Protein AF-A0A7J2H7C1-F1 (afdb_monomer_lite)

Structure (mmCIF, N/CA/C/O backbone):
data_AF-A0A7J2H7C1-F1
#
_entry.id   AF-A0A7J2H7C1-F1
#
loop_
_atom_site.group_PDB
_atom_site.id
_atom_site.type_symbol
_atom_site.label_atom_id
_atom_site.label_alt_id
_atom_site.label_comp_id
_atom_site.label_asym_id
_atom_site.label_entity_id
_atom_site.label_seq_id
_atom_site.pdbx_PDB_ins_code
_atom_site.Cartn_x
_atom_site.Cartn_y
_atom_site.Cartn_z
_atom_site.occupancy
_atom_site.B_iso_or_equiv
_atom_site.auth_seq_id
_atom_site.auth_comp_id
_atom_site.auth_asym_id
_atom_site.auth_atom_id
_atom_site.pdbx_PDB_model_num
ATOM 1 N N . MET A 1 1 ? -12.705 14.747 16.598 1.00 61.62 1 MET A N 1
ATOM 2 C CA . MET A 1 1 ? -12.249 13.479 15.977 1.00 61.62 1 MET A CA 1
ATOM 3 C C . MET A 1 1 ? -11.077 12.827 16.718 1.00 61.62 1 MET A C 1
ATOM 5 O O . MET A 1 1 ? -10.747 11.696 16.393 1.00 61.62 1 MET A O 1
ATOM 9 N N . GLU A 1 2 ? -10.460 13.471 17.714 1.00 67.62 2 GLU A N 1
ATOM 10 C CA . GLU A 1 2 ? -9.331 12.891 18.474 1.00 67.62 2 GLU A CA 1
ATOM 11 C C . GLU A 1 2 ? -9.711 11.703 19.374 1.00 67.62 2 GLU A C 1
ATOM 13 O O . GLU A 1 2 ? -8.885 10.826 19.622 1.00 67.62 2 GLU A O 1
ATOM 18 N N . GLU A 1 3 ? -10.973 11.637 19.806 1.00 82.81 3 GLU A N 1
ATOM 19 C CA . GLU A 1 3 ? -11.520 10.531 20.608 1.00 82.81 3 GLU A CA 1
ATOM 20 C C . GLU A 1 3 ? -11.894 9.294 19.771 1.00 82.81 3 GLU A C 1
ATOM 22 O O . GLU A 1 3 ? -12.144 8.220 20.317 1.00 82.81 3 GLU A O 1
ATOM 27 N N . LEU A 1 4 ? -11.940 9.418 18.438 1.00 89.94 4 LEU A N 1
ATOM 28 C CA . LEU A 1 4 ? -12.294 8.309 17.557 1.00 89.94 4 LEU A CA 1
ATOM 29 C C . LEU A 1 4 ? -11.095 7.364 17.410 1.00 89.94 4 LEU A C 1
ATOM 31 O O . LEU A 1 4 ? -10.121 7.690 16.733 1.00 89.94 4 LEU A O 1
ATOM 35 N N . VAL A 1 5 ? -11.182 6.197 18.053 1.00 93.62 5 VAL A N 1
ATOM 36 C CA . VAL A 1 5 ? -10.110 5.185 18.060 1.00 93.62 5 VAL A CA 1
ATOM 37 C C . VAL A 1 5 ? -10.009 4.457 16.723 1.00 93.62 5 VAL A C 1
ATOM 39 O O . VAL A 1 5 ? -8.907 4.263 16.221 1.00 93.62 5 VAL A O 1
ATOM 42 N N . ALA A 1 6 ? -11.142 4.031 16.160 1.00 96.62 6 ALA A N 1
ATOM 43 C CA . ALA A 1 6 ? -11.187 3.360 14.868 1.00 96.62 6 ALA A CA 1
ATOM 44 C C . ALA A 1 6 ? -12.578 3.449 14.230 1.00 96.62 6 ALA A C 1
ATOM 46 O O . ALA A 1 6 ? -13.588 3.516 14.935 1.00 96.62 6 ALA A O 1
ATOM 47 N N . VAL A 1 7 ? -12.622 3.353 12.905 1.00 97.62 7 VAL A N 1
ATOM 48 C CA . VAL A 1 7 ? -13.833 3.124 12.111 1.00 97.62 7 VAL A CA 1
ATOM 49 C C . VAL A 1 7 ? -13.816 1.696 11.573 1.00 97.62 7 VAL A C 1
ATOM 51 O O . VAL A 1 7 ? -12.780 1.183 11.149 1.00 97.62 7 VAL A O 1
ATOM 54 N N . ILE A 1 8 ? -14.971 1.039 11.627 1.00 98.00 8 ILE A N 1
ATOM 55 C CA . ILE A 1 8 ? -15.181 -0.310 11.100 1.00 98.00 8 ILE A CA 1
ATOM 56 C C . ILE A 1 8 ? -16.424 -0.235 10.227 1.00 98.00 8 ILE A C 1
ATOM 58 O O . ILE A 1 8 ? -17.528 -0.047 10.735 1.00 98.00 8 ILE A O 1
ATOM 62 N N . ASN A 1 9 ? -16.216 -0.343 8.924 1.00 98.25 9 ASN A N 1
ATOM 63 C CA . ASN A 1 9 ? -17.255 -0.318 7.914 1.00 98.25 9 ASN A CA 1
ATOM 64 C C . ASN A 1 9 ? -17.537 -1.741 7.404 1.00 98.25 9 ASN A C 1
ATOM 66 O O . ASN A 1 9 ? -16.643 -2.592 7.354 1.00 98.25 9 ASN A O 1
ATOM 70 N N . LEU A 1 10 ? -18.790 -1.994 7.041 1.00 97.62 10 LEU A N 1
ATOM 71 C CA . LEU A 1 10 ? -19.227 -3.212 6.366 1.00 97.62 10 LEU A CA 1
ATOM 72 C C . LEU A 1 10 ? -19.830 -2.786 5.035 1.00 97.62 10 LEU A C 1
ATOM 74 O O . LEU A 1 10 ? -20.841 -2.090 5.035 1.00 97.62 10 LEU A O 1
ATOM 78 N N . ASP A 1 11 ? -19.238 -3.217 3.927 1.00 96.19 11 ASP A N 1
ATOM 79 C CA . ASP A 1 11 ? -19.737 -2.877 2.596 1.00 96.19 11 ASP A CA 1
ATOM 80 C C . ASP A 1 11 ? -19.736 -4.117 1.710 1.00 96.19 11 ASP A C 1
ATOM 82 O O . ASP A 1 11 ? -18.741 -4.827 1.636 1.00 96.19 11 ASP A O 1
ATOM 86 N N . LEU A 1 12 ? -20.877 -4.441 1.104 1.00 95.12 12 LEU A N 1
ATOM 87 C CA . LEU A 1 12 ? -21.067 -5.635 0.272 1.00 95.12 12 LEU A CA 1
ATOM 88 C C . LEU A 1 12 ? -20.351 -6.912 0.784 1.00 95.12 12 LEU A C 1
ATOM 90 O O . LEU A 1 12 ? -19.640 -7.562 0.007 1.00 95.12 12 LEU A O 1
ATOM 94 N N . PRO A 1 13 ? -20.501 -7.338 2.059 1.00 96.38 13 PRO A N 1
ATOM 95 C CA . PRO A 1 13 ? -19.867 -8.557 2.570 1.00 96.38 13 PRO A CA 1
ATOM 96 C C . PRO A 1 13 ? -20.631 -9.822 2.132 1.00 96.38 13 PRO A C 1
ATOM 98 O O . PRO A 1 13 ? -20.969 -10.685 2.936 1.00 96.38 13 PRO A O 1
ATOM 101 N N . VAL A 1 14 ? -20.963 -9.909 0.845 1.00 96.12 14 VAL A N 1
ATOM 102 C CA . VAL A 1 14 ? -21.942 -10.859 0.293 1.00 96.12 14 VAL A CA 1
ATOM 103 C C . VAL A 1 14 ? -21.300 -12.004 -0.491 1.00 96.12 14 VAL A C 1
ATOM 105 O O . VAL A 1 14 ? -22.011 -12.851 -1.026 1.00 96.12 14 VAL A O 1
ATOM 108 N N . ARG A 1 15 ? -19.963 -12.049 -0.578 1.00 95.38 15 ARG A N 1
ATOM 109 C CA . ARG A 1 15 ? -19.205 -13.107 -1.263 1.00 95.38 15 ARG A CA 1
ATOM 110 C C . ARG A 1 15 ? -17.896 -13.420 -0.551 1.00 95.38 15 ARG A C 1
ATOM 112 O O . ARG A 1 15 ? -17.253 -12.532 -0.001 1.00 95.38 15 ARG A O 1
ATOM 119 N N . ARG A 1 16 ? -17.500 -14.696 -0.613 1.00 95.19 16 ARG A N 1
ATOM 120 C CA . ARG A 1 16 ? -16.183 -15.178 -0.177 1.00 95.19 16 ARG A CA 1
ATOM 121 C C . ARG A 1 16 ? -15.175 -15.252 -1.340 1.00 95.19 16 ARG A C 1
ATOM 123 O O . ARG A 1 16 ? -15.594 -15.455 -2.481 1.00 95.19 16 ARG A O 1
ATOM 130 N N . PRO A 1 17 ? -13.859 -15.225 -1.043 1.00 94.94 17 PRO A N 1
ATOM 131 C CA . PRO A 1 17 ? -13.275 -14.846 0.250 1.00 94.94 17 PRO A CA 1
ATOM 132 C C . PRO A 1 17 ? -13.592 -13.386 0.599 1.00 94.94 17 PRO A C 1
ATOM 134 O O . PRO A 1 17 ? -13.740 -12.559 -0.297 1.00 94.94 17 PRO A O 1
ATOM 137 N N . LEU A 1 18 ? -13.739 -13.105 1.896 1.00 97.56 18 LEU A N 1
ATOM 138 C CA . LEU A 1 18 ? -13.884 -11.738 2.393 1.00 97.56 18 LEU A CA 1
ATOM 139 C C . LEU A 1 18 ? -12.521 -11.039 2.381 1.00 97.56 18 LEU A C 1
ATOM 141 O O . LEU A 1 18 ? -11.486 -11.665 2.633 1.00 97.56 18 LEU A O 1
ATOM 145 N N . THR A 1 19 ? -12.548 -9.735 2.150 1.00 98.38 19 THR A N 1
ATOM 146 C CA . THR A 1 19 ? -11.385 -8.853 2.118 1.00 98.38 19 THR A CA 1
ATOM 147 C C . THR A 1 19 ? -11.496 -7.819 3.240 1.00 98.38 19 THR A C 1
ATOM 149 O O . THR A 1 19 ? -12.580 -7.303 3.526 1.00 98.38 19 THR A O 1
ATOM 152 N N . VAL A 1 20 ? -10.370 -7.532 3.896 1.00 98.50 20 VAL A N 1
ATOM 153 C CA . VAL A 1 20 ? -10.200 -6.406 4.821 1.00 98.50 20 VAL A CA 1
ATOM 154 C C . VAL A 1 20 ? -9.346 -5.346 4.134 1.00 98.50 20 VAL A C 1
ATOM 156 O O . VAL A 1 20 ? -8.137 -5.539 3.968 1.00 98.50 20 VAL A O 1
ATOM 159 N N . SER A 1 21 ? -9.943 -4.203 3.817 1.00 98.25 21 SER A N 1
ATOM 160 C CA . SER A 1 21 ? -9.217 -3.020 3.339 1.00 98.25 21 SER A CA 1
ATOM 161 C C . SER A 1 21 ? -9.033 -2.073 4.513 1.00 98.25 21 SER A C 1
ATOM 163 O O . SER A 1 21 ? -10.017 -1.617 5.090 1.00 98.25 21 SER A O 1
ATOM 165 N N . ALA A 1 22 ? -7.790 -1.824 4.929 1.00 98.19 22 ALA A N 1
ATOM 166 C CA . ALA A 1 22 ? -7.489 -1.061 6.142 1.00 98.19 22 ALA A CA 1
ATOM 167 C C . ALA A 1 22 ? -6.576 0.142 5.873 1.00 98.19 22 ALA A C 1
ATOM 169 O O . ALA A 1 22 ? -5.698 0.107 5.014 1.00 98.19 22 ALA A O 1
ATOM 170 N N . SER A 1 23 ? -6.763 1.207 6.650 1.00 96.69 23 SER A N 1
ATOM 171 C CA . SER A 1 23 ? -6.171 2.537 6.455 1.00 96.69 23 SER A CA 1
ATOM 172 C C . SER A 1 23 ? -4.644 2.594 6.511 1.00 96.69 23 SER A C 1
ATOM 174 O O . SER A 1 23 ? -4.066 3.609 6.137 1.00 96.69 23 SER A O 1
ATOM 176 N N . GLY A 1 24 ? -3.984 1.560 7.036 1.00 97.31 24 GLY A N 1
ATOM 177 C CA . GLY A 1 24 ? -2.535 1.528 7.201 1.00 97.31 24 GLY A CA 1
ATOM 178 C C . GLY A 1 24 ? -1.984 0.152 7.587 1.00 97.31 24 GLY A C 1
ATOM 179 O O . GLY A 1 24 ? -2.753 -0.734 7.991 1.00 97.31 24 GLY A O 1
ATOM 180 N N . PRO A 1 25 ? -0.654 -0.040 7.470 1.00 98.06 25 PRO A N 1
ATOM 181 C CA . PRO A 1 25 ? 0.034 -1.284 7.817 1.00 98.06 25 PRO A CA 1
ATOM 182 C C . PRO A 1 25 ? -0.306 -1.797 9.218 1.00 98.06 25 PRO A C 1
ATOM 184 O O . PRO A 1 25 ? -0.533 -2.989 9.415 1.00 98.06 25 PRO A O 1
ATOM 187 N N . GLU A 1 26 ? -0.383 -0.893 10.191 1.00 98.31 26 GLU A N 1
ATOM 188 C CA . GLU A 1 26 ? -0.592 -1.195 11.603 1.00 98.31 26 GLU A CA 1
ATOM 189 C C . GLU A 1 26 ? -1.977 -1.760 11.906 1.00 98.31 26 GLU A C 1
ATOM 191 O O . GLU A 1 26 ? -2.104 -2.647 12.755 1.00 98.31 26 GLU A O 1
ATOM 196 N N . TYR A 1 27 ? -3.013 -1.264 11.222 1.00 98.25 27 TYR A N 1
ATOM 197 C CA . TYR A 1 27 ? -4.376 -1.751 11.403 1.00 98.25 27 TYR A CA 1
ATOM 198 C C . TYR A 1 27 ? -4.586 -3.043 10.616 1.00 98.25 27 TYR A C 1
ATOM 200 O O . TYR A 1 27 ? -5.103 -4.018 11.163 1.00 98.25 27 TYR A O 1
ATOM 208 N N . ARG A 1 28 ? -4.085 -3.095 9.375 1.00 98.19 28 ARG A N 1
ATOM 209 C CA . ARG A 1 28 ? -4.116 -4.300 8.540 1.00 98.19 28 ARG A CA 1
ATOM 210 C C . ARG A 1 28 ? -3.469 -5.492 9.247 1.00 98.19 28 ARG A C 1
ATOM 212 O O . ARG A 1 28 ? -4.076 -6.555 9.339 1.00 98.19 28 ARG A O 1
ATOM 219 N N . GLU A 1 29 ? -2.274 -5.304 9.802 1.00 98.38 29 GLU A N 1
ATOM 220 C CA . GLU A 1 29 ? -1.542 -6.358 10.509 1.00 98.38 29 GLU A CA 1
ATOM 221 C C . GLU A 1 29 ? -2.214 -6.755 11.833 1.00 98.38 29 GLU A C 1
ATOM 223 O O . GLU A 1 29 ? -2.280 -7.939 12.170 1.00 98.38 29 GLU A O 1
ATOM 228 N N . ALA A 1 30 ? -2.770 -5.791 12.575 1.00 98.38 30 ALA A N 1
ATOM 229 C CA . ALA A 1 30 ? -3.527 -6.080 13.792 1.00 98.38 30 ALA A CA 1
ATOM 230 C C . ALA A 1 30 ? -4.756 -6.959 13.516 1.00 98.38 30 ALA A C 1
ATOM 232 O O . ALA A 1 30 ? -5.006 -7.922 14.248 1.00 98.38 30 ALA A O 1
ATOM 233 N N . VAL A 1 31 ? -5.505 -6.652 12.453 1.00 98.44 31 VAL A N 1
ATOM 234 C CA . VAL A 1 31 ? -6.692 -7.422 12.059 1.00 98.44 31 VAL A CA 1
ATOM 235 C C . VAL A 1 31 ? -6.296 -8.782 11.495 1.00 98.44 31 VAL A C 1
ATOM 237 O O . VAL A 1 31 ? -6.909 -9.777 11.879 1.00 98.44 31 VAL A O 1
ATOM 240 N N . ARG A 1 32 ? -5.226 -8.862 10.694 1.00 98.38 32 ARG A N 1
ATOM 241 C CA . ARG A 1 32 ? -4.671 -10.135 10.209 1.00 98.38 32 ARG A CA 1
ATOM 242 C C . ARG A 1 32 ? -4.309 -11.077 11.350 1.00 98.38 32 ARG A C 1
ATOM 244 O O . ARG A 1 32 ? -4.766 -12.215 11.375 1.00 98.38 32 ARG A O 1
ATOM 251 N N . CYS A 1 33 ? -3.593 -10.581 12.358 1.00 98.12 33 CYS A N 1
ATOM 252 C CA . CYS A 1 33 ? -3.268 -11.358 13.555 1.00 98.12 33 CYS A CA 1
ATOM 253 C C . CYS A 1 33 ? -4.517 -11.818 14.330 1.00 98.12 33 CYS A C 1
ATOM 255 O O . CYS A 1 33 ? -4.478 -12.839 15.016 1.00 98.12 33 CYS A O 1
ATOM 257 N N . LEU A 1 34 ? -5.608 -11.045 14.282 1.00 98.38 34 LEU A N 1
ATOM 258 C CA . LEU A 1 34 ? -6.843 -11.355 14.997 1.00 98.38 34 LEU A CA 1
ATOM 259 C C . LEU A 1 34 ? -7.714 -12.378 14.259 1.00 98.38 34 LEU A C 1
ATOM 261 O O . LEU A 1 34 ? -8.313 -13.232 14.915 1.00 98.38 34 LEU A O 1
ATOM 265 N N . LEU A 1 35 ? -7.853 -12.246 12.940 1.00 97.56 35 LEU A N 1
ATOM 266 C CA . LEU A 1 35 ? -8.810 -13.006 12.132 1.00 97.56 35 LEU A CA 1
ATOM 267 C C . LEU A 1 35 ? -8.175 -14.177 11.370 1.00 97.56 35 LEU A C 1
ATOM 269 O O . LEU A 1 35 ? -8.874 -15.152 11.107 1.00 97.56 35 LEU A O 1
ATOM 273 N N . GLY A 1 36 ? -6.866 -14.133 11.113 1.00 96.06 36 GLY A N 1
ATOM 274 C CA . GLY A 1 36 ? -6.106 -15.176 10.423 1.00 96.06 36 GLY A CA 1
ATOM 275 C C . GLY A 1 36 ? -6.013 -14.987 8.904 1.00 96.06 36 GLY A C 1
ATOM 276 O O . GLY A 1 36 ? -6.566 -14.053 8.332 1.00 96.06 36 GLY A O 1
ATOM 277 N N . GLU A 1 37 ? -5.307 -15.901 8.241 1.00 93.88 37 GLU A N 1
ATOM 278 C CA . GLU A 1 37 ? -4.930 -15.808 6.816 1.00 93.88 37 GLU A CA 1
ATOM 279 C C . GLU A 1 37 ? -6.024 -16.269 5.835 1.00 93.88 37 GLU A C 1
ATOM 281 O O . GLU A 1 37 ? -5.792 -16.345 4.633 1.00 93.88 37 GLU A O 1
ATOM 286 N N . SER A 1 38 ? -7.219 -16.620 6.319 1.00 92.31 38 SER A N 1
ATOM 287 C CA . SER A 1 38 ? -8.321 -17.051 5.444 1.00 92.31 38 SER A CA 1
ATOM 288 C C . SER A 1 38 ? -9.009 -15.894 4.711 1.00 92.31 38 SER A C 1
ATOM 290 O O . SER A 1 38 ? -9.844 -16.143 3.843 1.00 92.31 38 SER A O 1
ATOM 292 N N . LEU A 1 39 ? -8.693 -14.649 5.080 1.00 96.69 39 LEU A N 1
ATOM 293 C CA . LEU A 1 39 ? -9.185 -13.432 4.441 1.00 96.69 39 LEU A CA 1
ATOM 294 C C . LEU A 1 39 ? -8.117 -12.844 3.516 1.00 96.69 39 LEU A C 1
ATOM 296 O O . LEU A 1 39 ? -6.919 -13.047 3.711 1.00 96.69 39 LEU A O 1
ATOM 300 N N . GLU A 1 40 ? -8.559 -12.055 2.544 1.00 97.81 40 GLU A N 1
ATOM 301 C CA . GLU A 1 40 ? -7.679 -11.167 1.787 1.00 97.81 40 GLU A CA 1
ATOM 302 C C . GLU A 1 40 ? -7.453 -9.861 2.578 1.00 97.81 40 GLU A C 1
ATOM 304 O O . GLU A 1 40 ? -8.319 -9.418 3.335 1.00 97.81 40 GLU A O 1
ATOM 309 N N . TYR A 1 41 ? -6.285 -9.233 2.416 1.00 98.00 41 TYR A N 1
ATOM 310 C CA . TYR A 1 41 ? -5.918 -8.010 3.138 1.00 98.00 41 TYR A CA 1
ATOM 311 C C . TYR A 1 41 ? -5.264 -6.995 2.207 1.00 98.00 41 TYR A C 1
ATOM 313 O O . TYR A 1 41 ? -4.236 -7.285 1.594 1.00 98.00 41 TYR A O 1
ATOM 321 N N . GLU A 1 42 ? -5.790 -5.777 2.183 1.00 97.44 42 GLU A N 1
ATOM 322 C CA . GLU A 1 42 ? -5.304 -4.689 1.334 1.00 97.44 42 GLU A CA 1
ATOM 323 C C . GLU A 1 42 ? -5.334 -3.338 2.069 1.00 97.44 42 GLU A C 1
ATOM 325 O O . GLU A 1 42 ? -5.731 -3.248 3.234 1.00 97.44 42 GLU A O 1
ATOM 330 N N . LEU A 1 43 ? -4.815 -2.291 1.422 1.00 97.62 43 LEU A N 1
ATOM 331 C CA . LEU A 1 43 ? -4.993 -0.923 1.913 1.00 97.62 43 LEU A CA 1
ATOM 332 C C . LEU A 1 43 ? -6.422 -0.454 1.627 1.00 97.62 43 LEU A C 1
ATOM 334 O O . LEU A 1 43 ? -7.035 -0.915 0.669 1.00 97.62 43 LEU A O 1
ATOM 338 N N . ASP A 1 44 ? -6.933 0.459 2.453 1.00 96.94 44 ASP A N 1
ATOM 339 C CA . ASP A 1 44 ? -8.291 0.992 2.308 1.00 96.94 44 ASP A CA 1
ATOM 340 C C . ASP A 1 44 ? -8.534 1.594 0.919 1.00 96.94 44 ASP A C 1
ATOM 342 O O . ASP A 1 44 ? -7.606 2.063 0.266 1.00 96.94 44 ASP A O 1
ATOM 346 N N . SER A 1 45 ? -9.779 1.602 0.463 1.00 95.00 45 SER A N 1
ATOM 347 C CA . SER A 1 45 ? -10.127 1.873 -0.929 1.00 95.00 45 SER A CA 1
ATOM 348 C C . SER A 1 45 ? -11.083 3.058 -1.051 1.00 95.00 45 SER A C 1
ATOM 350 O O . SER A 1 45 ? -12.049 3.119 -0.294 1.00 95.00 45 SER A O 1
ATOM 352 N N . PRO A 1 46 ? -10.896 3.967 -2.031 1.00 94.25 46 PRO A N 1
ATOM 353 C CA . PRO A 1 46 ? -11.766 5.132 -2.218 1.00 94.25 46 PRO A CA 1
ATOM 354 C C . PRO A 1 46 ? -13.207 4.781 -2.615 1.00 94.25 46 PRO A C 1
ATOM 356 O O . PRO A 1 46 ? -14.038 5.678 -2.718 1.00 94.25 46 PRO A O 1
ATOM 359 N N . TYR A 1 47 ? -13.507 3.503 -2.858 1.00 93.50 47 TYR A N 1
ATOM 360 C CA . TYR A 1 47 ? -14.867 3.029 -3.112 1.00 93.50 47 TYR A CA 1
ATOM 361 C C . TYR A 1 47 ? -15.693 2.831 -1.836 1.00 93.50 47 TYR A C 1
ATOM 363 O O . TYR A 1 47 ? -16.892 2.605 -1.953 1.00 93.50 47 TYR A O 1
ATOM 371 N N . PHE A 1 48 ? -15.082 2.916 -0.649 1.00 96.44 48 PHE A N 1
ATOM 372 C CA . PHE A 1 48 ? -15.751 2.674 0.628 1.00 96.44 48 PHE A CA 1
ATOM 373 C C . PHE A 1 48 ? -15.820 3.933 1.496 1.00 96.44 48 PHE A C 1
ATOM 375 O O . PHE A 1 48 ? -14.892 4.744 1.526 1.00 96.44 48 PHE A O 1
ATOM 382 N N . ASP A 1 49 ? -16.880 4.047 2.297 1.00 96.38 49 ASP A N 1
ATOM 383 C CA . ASP A 1 49 ? -17.091 5.186 3.202 1.00 96.38 49 ASP A CA 1
ATOM 384 C C . ASP A 1 49 ? -16.003 5.315 4.284 1.00 96.38 49 ASP A C 1
ATOM 386 O O . ASP A 1 49 ? -15.723 6.419 4.765 1.00 96.38 49 ASP A O 1
ATOM 390 N N . SER A 1 50 ? -15.331 4.208 4.635 1.00 96.81 50 SER A N 1
ATOM 391 C CA . SER A 1 50 ? -14.164 4.219 5.531 1.00 96.81 50 SER A CA 1
ATOM 392 C C . SER A 1 50 ? -13.049 5.131 5.023 1.00 96.81 50 SER A C 1
ATOM 394 O O . SER A 1 50 ? -12.324 5.721 5.830 1.00 96.81 50 SER A O 1
ATOM 396 N N . PHE A 1 51 ? -12.947 5.315 3.705 1.00 96.25 51 PHE A N 1
ATOM 397 C CA . PHE A 1 51 ? -11.841 6.032 3.094 1.00 96.25 51 PHE A CA 1
ATOM 398 C C . PHE A 1 51 ? -11.786 7.505 3.492 1.00 96.25 51 PHE A C 1
ATOM 400 O O . PHE A 1 51 ? -10.698 8.045 3.682 1.00 96.25 51 PHE A O 1
ATOM 407 N N . SER A 1 52 ? -12.941 8.140 3.709 1.00 94.56 52 SER A N 1
ATOM 408 C CA . SER A 1 52 ? -13.009 9.537 4.163 1.00 94.56 52 SER A CA 1
ATOM 409 C C . SER A 1 52 ? -12.303 9.748 5.510 1.00 94.56 52 SER A C 1
ATOM 411 O O . SER A 1 52 ? -11.768 10.823 5.776 1.00 94.56 52 SER A O 1
ATOM 413 N N . PHE A 1 53 ? -12.265 8.712 6.356 1.00 96.38 53 PHE A N 1
ATOM 414 C CA . PHE A 1 53 ? -11.534 8.711 7.623 1.00 96.38 53 PHE A CA 1
ATOM 415 C C . PHE A 1 53 ? -10.060 8.355 7.409 1.00 96.38 53 PHE A C 1
ATOM 417 O O . PHE A 1 53 ? -9.179 9.051 7.926 1.00 96.38 53 PHE A O 1
ATOM 424 N N . SER A 1 54 ? -9.790 7.329 6.597 1.00 95.94 54 SER A N 1
ATOM 425 C CA . SER A 1 54 ? -8.433 6.911 6.224 1.00 95.94 54 SER A CA 1
ATOM 426 C C . SER A 1 54 ? -7.615 8.058 5.635 1.00 95.94 54 SER A C 1
ATOM 428 O O . SER A 1 54 ? -6.476 8.272 6.048 1.00 95.94 54 SER A O 1
ATOM 430 N N . SER A 1 55 ? -8.201 8.858 4.737 1.00 93.75 55 SER A N 1
ATOM 431 C CA . SER A 1 55 ? -7.535 10.008 4.113 1.00 93.75 55 SER A CA 1
ATOM 432 C C . SER A 1 55 ? -7.178 11.116 5.106 1.00 93.75 55 SER A C 1
ATOM 434 O O . SER A 1 55 ? -6.273 11.906 4.853 1.00 93.75 55 SER A O 1
ATOM 436 N N . MET A 1 56 ? -7.861 11.172 6.254 1.00 93.69 56 MET A N 1
ATOM 437 C CA . MET A 1 56 ? -7.545 12.081 7.365 1.00 93.69 56 MET A CA 1
ATOM 438 C C . MET A 1 56 ? -6.571 11.458 8.378 1.00 93.69 56 MET A C 1
ATOM 440 O O . MET A 1 56 ? -6.313 12.033 9.435 1.00 93.69 56 MET A O 1
ATOM 444 N N . GLY A 1 57 ? -6.048 10.264 8.088 1.00 95.38 57 GLY A N 1
ATOM 445 C CA . GLY A 1 57 ? -5.153 9.524 8.969 1.00 95.38 57 GLY A CA 1
ATOM 446 C C . GLY A 1 57 ? -5.849 8.857 10.157 1.00 95.38 57 GLY A C 1
ATOM 447 O O . GLY A 1 57 ? -5.165 8.396 11.072 1.00 95.38 57 GLY A O 1
ATOM 448 N N . ILE A 1 58 ? -7.180 8.785 10.180 1.00 96.44 58 ILE A N 1
ATOM 449 C CA . ILE A 1 58 ? -7.922 8.074 11.229 1.00 96.44 58 ILE A CA 1
ATOM 450 C C . ILE A 1 58 ? -7.899 6.573 10.909 1.00 96.44 58 ILE A C 1
ATOM 452 O O . ILE A 1 58 ? -8.143 6.214 9.756 1.00 96.44 58 ILE A O 1
ATOM 456 N N . PRO A 1 59 ? -7.640 5.686 11.892 1.00 97.44 59 PRO A N 1
ATOM 457 C CA . PRO A 1 59 ? -7.699 4.252 11.659 1.00 97.44 59 PRO A CA 1
ATOM 458 C C . PRO A 1 59 ? -9.091 3.838 11.184 1.00 97.44 59 PRO A C 1
ATOM 460 O O . PRO A 1 59 ? -10.074 3.990 11.908 1.00 97.44 59 PRO A O 1
ATOM 463 N N . ALA A 1 60 ? -9.187 3.304 9.977 1.00 98.06 60 ALA A N 1
ATOM 464 C CA . ALA A 1 60 ? -10.447 2.854 9.408 1.00 98.06 60 ALA A CA 1
ATOM 465 C C . ALA A 1 60 ? -10.243 1.570 8.610 1.00 98.06 60 ALA A C 1
ATOM 467 O O . ALA A 1 60 ? -9.147 1.291 8.123 1.00 98.06 60 ALA A O 1
ATOM 468 N N . LEU A 1 61 ? -11.288 0.757 8.525 1.00 98.50 61 LEU A N 1
ATOM 469 C CA . LEU A 1 61 ? -11.299 -0.401 7.647 1.00 98.50 61 LEU A CA 1
ATOM 470 C C . LEU A 1 61 ? -12.686 -0.661 7.088 1.00 98.50 61 LEU A C 1
ATOM 472 O O . LEU A 1 61 ? -13.679 -0.260 7.698 1.00 98.50 61 LEU A O 1
ATOM 476 N N . THR A 1 62 ? -12.725 -1.407 5.991 1.00 98.62 62 THR A N 1
ATOM 477 C CA . THR A 1 62 ? -13.929 -2.024 5.440 1.00 98.62 62 THR A CA 1
ATOM 478 C C . THR A 1 62 ? -13.743 -3.537 5.347 1.00 98.62 62 THR A C 1
ATOM 480 O O . THR A 1 62 ? -12.724 -4.015 4.851 1.00 98.62 62 THR A O 1
ATOM 483 N N . LEU A 1 63 ? -14.733 -4.294 5.824 1.00 98.38 63 LEU A N 1
ATOM 484 C CA . LEU A 1 63 ? -14.906 -5.713 5.499 1.00 98.38 63 LEU A CA 1
ATOM 485 C C . LEU A 1 63 ? -15.865 -5.830 4.313 1.00 98.38 63 LEU A C 1
ATOM 487 O O . LEU A 1 63 ? -16.999 -5.352 4.407 1.00 98.38 63 LEU A O 1
ATOM 491 N N . HIS A 1 64 ? -15.435 -6.480 3.232 1.00 98.00 64 HIS A N 1
ATOM 492 C CA . HIS A 1 64 ? -16.233 -6.584 2.009 1.00 98.00 64 HIS A CA 1
ATOM 493 C C . HIS A 1 64 ? -15.976 -7.861 1.204 1.00 98.00 64 HIS A C 1
ATOM 495 O O . HIS A 1 64 ? -14.977 -8.548 1.386 1.00 98.00 64 HIS A O 1
ATOM 501 N N . GLY A 1 65 ? -16.889 -8.160 0.277 1.00 96.25 65 GLY A N 1
ATOM 502 C CA . GLY A 1 65 ? -16.746 -9.167 -0.783 1.00 96.25 65 GLY A CA 1
ATOM 503 C C . GLY A 1 65 ? -16.745 -8.559 -2.194 1.00 96.25 65 GLY A C 1
ATOM 504 O O . GLY A 1 65 ? -16.857 -9.292 -3.176 1.00 96.25 65 GLY A O 1
ATOM 505 N N . MET A 1 66 ? -16.638 -7.223 -2.300 1.00 94.44 66 MET A N 1
ATOM 506 C CA . MET A 1 66 ? -16.829 -6.440 -3.534 1.00 94.44 66 MET A CA 1
ATOM 507 C C . MET A 1 66 ? -16.118 -7.025 -4.763 1.00 94.44 66 MET A C 1
ATOM 509 O O . MET A 1 66 ? -16.748 -7.193 -5.803 1.00 94.44 66 MET A O 1
ATOM 513 N N . TRP A 1 67 ? -14.838 -7.404 -4.651 1.00 91.69 67 TRP A N 1
ATOM 514 C CA . TRP A 1 67 ? -14.052 -7.910 -5.785 1.00 91.69 67 TRP A CA 1
ATOM 515 C C . TRP A 1 67 ? -14.619 -9.182 -6.414 1.00 91.69 67 TRP A C 1
ATOM 517 O O . TRP A 1 67 ? -14.425 -9.419 -7.604 1.00 91.69 67 TRP A O 1
ATOM 527 N N . LYS A 1 68 ? -15.337 -9.991 -5.632 1.00 94.19 68 LYS A N 1
ATOM 528 C CA . LYS A 1 68 ? -15.988 -11.221 -6.099 1.00 94.19 68 LYS A CA 1
ATOM 529 C C . LYS A 1 68 ? -17.454 -10.994 -6.487 1.00 94.19 68 LYS A C 1
ATOM 531 O O . LYS A 1 68 ? -18.117 -11.934 -6.906 1.00 94.19 68 LYS A O 1
ATOM 536 N N . TYR A 1 69 ? -17.957 -9.770 -6.329 1.00 94.00 69 TYR A N 1
ATOM 537 C CA . TYR A 1 69 ? -19.349 -9.391 -6.579 1.00 94.00 69 TYR A CA 1
ATOM 538 C C . TYR A 1 69 ? -19.512 -8.377 -7.724 1.00 94.00 69 TYR A C 1
ATOM 540 O O . TYR A 1 69 ? -20.633 -8.046 -8.100 1.00 94.00 69 TYR A O 1
ATOM 548 N N . LEU A 1 70 ? -18.407 -7.903 -8.318 1.00 92.00 70 LEU A N 1
ATOM 549 C CA . LEU A 1 70 ? -18.419 -6.864 -9.358 1.00 92.00 70 LEU A CA 1
ATOM 550 C C . LEU A 1 70 ? -19.319 -7.180 -10.564 1.00 92.00 70 LEU A C 1
ATOM 552 O O . LEU A 1 70 ? -19.807 -6.252 -11.195 1.00 92.00 70 LEU A O 1
ATOM 556 N N . GLU A 1 71 ? -19.544 -8.455 -10.898 1.00 91.94 71 GLU A N 1
ATOM 557 C CA . GLU A 1 71 ? -20.413 -8.835 -12.023 1.00 91.94 71 GLU A CA 1
ATOM 558 C C . GLU A 1 71 ? -21.916 -8.629 -11.754 1.00 91.94 71 GLU A C 1
ATOM 560 O O . GLU A 1 71 ? -22.697 -8.547 -12.703 1.00 91.94 71 GLU A O 1
ATOM 565 N N . PHE A 1 72 ? -22.313 -8.557 -10.479 1.00 92.69 72 PHE A N 1
ATOM 566 C CA . PHE A 1 72 ? -23.692 -8.324 -10.039 1.00 92.69 72 PHE A CA 1
ATOM 567 C C . PHE A 1 72 ? -23.925 -6.853 -9.683 1.00 92.69 72 PHE A C 1
ATOM 569 O O . PHE A 1 72 ? -25.016 -6.333 -9.906 1.00 92.69 72 PHE A O 1
ATOM 576 N N . TYR A 1 73 ? -22.894 -6.176 -9.175 1.00 91.44 73 TYR A N 1
ATOM 577 C CA . TYR A 1 73 ? -22.966 -4.821 -8.634 1.00 91.44 73 TYR A CA 1
ATOM 578 C C . TYR A 1 73 ? -23.516 -3.784 -9.632 1.00 91.44 73 TYR A C 1
ATOM 580 O O . TYR A 1 73 ? -23.012 -3.663 -10.748 1.00 91.44 73 TYR A O 1
ATOM 588 N N . HIS A 1 74 ? -24.526 -3.008 -9.214 1.00 92.38 74 HIS A N 1
ATOM 589 C CA . HIS A 1 74 ? -25.256 -2.039 -10.061 1.00 92.38 74 HIS A CA 1
ATOM 590 C C . HIS A 1 74 ? -25.853 -2.648 -11.339 1.00 92.38 74 HIS A C 1
ATOM 592 O O . HIS A 1 74 ? -25.919 -1.996 -12.383 1.00 92.38 74 HIS A O 1
ATOM 598 N N . THR A 1 75 ? -26.304 -3.901 -11.270 1.00 94.62 75 THR A N 1
ATOM 599 C CA . THR A 1 75 ? -27.031 -4.558 -12.362 1.00 94.62 75 THR A CA 1
ATOM 600 C C . THR A 1 75 ? -28.372 -5.098 -11.880 1.00 94.62 75 THR A C 1
ATOM 602 O O . THR A 1 75 ? -28.585 -5.290 -10.687 1.00 94.62 75 THR A O 1
ATOM 605 N N . ASP A 1 76 ? -29.254 -5.445 -12.817 1.00 94.94 76 ASP A N 1
ATOM 606 C CA . ASP A 1 76 ? -30.529 -6.109 -12.511 1.00 94.94 76 ASP A CA 1
ATOM 607 C C . ASP A 1 76 ? -30.357 -7.520 -11.906 1.00 94.94 76 ASP A C 1
ATOM 609 O O . ASP A 1 76 ? -31.341 -8.141 -11.516 1.00 94.94 76 ASP A O 1
ATOM 613 N N . LYS A 1 77 ? -29.123 -8.046 -11.853 1.00 93.56 77 LYS A N 1
ATOM 614 C CA . LYS A 1 77 ? -28.779 -9.321 -11.205 1.00 93.56 77 LYS A CA 1
ATOM 615 C C . LYS A 1 77 ? -28.376 -9.156 -9.735 1.00 93.56 77 LYS A C 1
ATOM 617 O O . LYS A 1 77 ? -28.004 -10.143 -9.107 1.00 93.56 77 LYS A O 1
ATOM 622 N N . ASP A 1 78 ? -28.367 -7.930 -9.213 1.00 94.06 78 ASP A N 1
ATOM 623 C CA . ASP A 1 78 ? -28.109 -7.654 -7.800 1.00 94.06 78 ASP A CA 1
ATOM 624 C C . ASP A 1 78 ? -29.354 -8.004 -6.969 1.00 94.06 78 ASP A C 1
ATOM 626 O O . ASP A 1 78 ? -30.161 -7.147 -6.601 1.00 94.06 78 ASP A O 1
ATOM 630 N N . ASP A 1 79 ? -29.558 -9.303 -6.757 1.00 93.88 79 ASP A N 1
ATOM 631 C CA . ASP A 1 79 ? -30.700 -9.863 -6.045 1.00 93.88 79 ASP A CA 1
ATOM 632 C C . ASP A 1 79 ? -30.270 -10.792 -4.895 1.00 93.88 79 ASP A C 1
ATOM 634 O O . ASP A 1 79 ? -29.090 -11.049 -4.653 1.00 93.88 79 ASP A O 1
ATOM 638 N N . LEU A 1 80 ? -31.251 -11.293 -4.139 1.00 94.50 80 LEU A N 1
ATOM 639 C CA . LEU A 1 80 ? -30.992 -12.133 -2.965 1.00 94.50 80 LEU A CA 1
ATOM 640 C C . LEU A 1 80 ? -30.397 -13.504 -3.317 1.00 94.50 80 LEU A C 1
ATOM 642 O O . LEU A 1 80 ? -29.778 -14.121 -2.448 1.00 94.50 80 LEU A O 1
ATOM 646 N N . ASP A 1 81 ? -30.568 -13.977 -4.554 1.00 94.25 81 ASP A N 1
ATOM 647 C CA . ASP A 1 81 ? -30.034 -15.263 -5.008 1.00 94.25 81 ASP A CA 1
ATOM 648 C C . ASP A 1 81 ? -28.530 -15.156 -5.312 1.00 94.25 81 ASP A C 1
ATOM 650 O O . ASP A 1 81 ? -27.793 -16.144 -5.225 1.00 94.25 81 ASP A O 1
ATOM 654 N N . ALA A 1 82 ? -28.042 -13.946 -5.601 1.00 92.38 82 ALA A N 1
ATOM 655 C CA . ALA A 1 82 ? -26.622 -13.657 -5.756 1.00 92.38 82 ALA A CA 1
ATOM 656 C C . ALA A 1 82 ? -25.857 -13.556 -4.418 1.00 92.38 82 ALA A C 1
ATOM 658 O O . ALA A 1 82 ? -24.621 -13.499 -4.437 1.00 92.38 82 ALA A O 1
ATOM 659 N N . VAL A 1 83 ? -26.537 -13.561 -3.266 1.00 96.06 83 VAL A N 1
ATOM 660 C CA . VAL A 1 83 ? -25.927 -13.350 -1.942 1.00 96.06 83 VAL A CA 1
ATOM 661 C C . VAL A 1 83 ? -25.472 -14.660 -1.293 1.00 96.06 83 VAL A C 1
ATOM 663 O O . VAL A 1 83 ? -26.246 -15.595 -1.089 1.00 96.06 83 VAL A O 1
ATOM 666 N N . ASP A 1 84 ? -24.212 -14.702 -0.853 1.00 96.94 84 ASP A N 1
ATOM 667 C CA . ASP A 1 84 ? -23.717 -15.725 0.069 1.00 96.94 84 ASP A CA 1
ATOM 668 C C . ASP A 1 84 ? -23.998 -15.312 1.523 1.00 96.94 84 ASP A C 1
ATOM 670 O O . ASP A 1 84 ? -23.225 -14.594 2.159 1.00 96.94 84 ASP A O 1
ATOM 674 N N . TRP A 1 85 ? -25.112 -15.788 2.076 1.00 97.06 85 TRP A N 1
ATOM 675 C CA . TRP A 1 85 ? -25.545 -15.452 3.439 1.00 97.06 85 TRP A CA 1
ATOM 676 C C . TRP A 1 85 ? -24.583 -15.899 4.541 1.00 97.06 85 TRP A C 1
ATOM 678 O O . TRP A 1 85 ? -24.530 -15.284 5.607 1.00 97.06 85 TRP A O 1
ATOM 688 N N . ASN A 1 86 ? -23.792 -16.939 4.289 1.00 97.44 86 ASN A N 1
ATOM 689 C CA . ASN A 1 86 ? -22.762 -17.357 5.230 1.00 97.44 86 ASN A CA 1
ATOM 690 C C . ASN A 1 86 ? -21.603 -16.339 5.238 1.00 97.44 86 ASN A C 1
ATOM 692 O O . ASN A 1 86 ? -21.055 -16.075 6.302 1.00 97.44 86 ASN A O 1
ATOM 696 N N . ALA A 1 87 ? -21.270 -15.710 4.100 1.00 97.19 87 ALA A N 1
ATOM 697 C CA . ALA A 1 87 ? -20.300 -14.607 4.061 1.00 97.19 87 ALA A CA 1
ATOM 698 C C . ALA A 1 87 ? -20.786 -13.397 4.879 1.00 97.19 87 ALA A C 1
ATOM 700 O O . ALA A 1 87 ? -20.020 -12.820 5.649 1.00 97.19 87 ALA A O 1
ATOM 701 N N . VAL A 1 88 ? -22.081 -13.070 4.785 1.00 97.94 88 VAL A N 1
ATOM 702 C CA . VAL A 1 88 ? -22.700 -11.989 5.573 1.00 97.94 88 VAL A CA 1
ATOM 703 C C . VAL A 1 88 ? -22.606 -12.285 7.074 1.00 97.94 88 VAL A C 1
ATOM 705 O O . VAL A 1 88 ? -22.223 -11.415 7.861 1.00 97.94 88 VAL A O 1
ATOM 708 N N . ALA A 1 89 ? -22.919 -13.519 7.479 1.00 97.94 89 ALA A N 1
ATOM 709 C CA . ALA A 1 89 ? -22.819 -13.948 8.872 1.00 97.94 89 ALA A CA 1
ATOM 710 C C . ALA A 1 89 ? -21.369 -13.900 9.393 1.00 97.94 89 ALA A C 1
ATOM 712 O O . ALA A 1 89 ? -21.123 -13.348 10.468 1.00 97.94 89 ALA A O 1
ATOM 713 N N . GLU A 1 90 ? -20.410 -14.413 8.613 1.00 97.56 90 GLU A N 1
ATOM 714 C CA . GLU A 1 90 ? -18.975 -14.366 8.924 1.00 97.56 90 GLU A CA 1
ATOM 715 C C . GLU A 1 90 ? -18.480 -12.922 9.083 1.00 97.56 90 GLU A C 1
ATOM 717 O O . GLU A 1 90 ? -17.811 -12.602 10.067 1.00 97.56 90 GLU A O 1
ATOM 722 N N . ALA A 1 91 ? -18.854 -12.021 8.172 1.00 98.06 91 ALA A N 1
ATOM 723 C CA . ALA A 1 91 ? -18.470 -10.615 8.248 1.00 98.06 91 ALA A CA 1
ATOM 724 C C . ALA A 1 91 ? -19.015 -9.929 9.507 1.00 98.06 91 ALA A C 1
ATOM 726 O O . ALA A 1 91 ? -18.288 -9.177 10.161 1.00 98.06 91 ALA A O 1
ATOM 727 N N . GLY A 1 92 ? -20.260 -10.226 9.896 1.00 98.19 92 GLY A N 1
ATOM 728 C CA . GLY A 1 92 ? -20.837 -9.746 11.153 1.00 98.19 92 GLY A CA 1
ATOM 729 C C . GLY A 1 92 ? -20.067 -10.243 12.382 1.00 98.19 92 GLY A C 1
ATOM 730 O O . GLY A 1 92 ? -19.787 -9.469 13.303 1.00 98.19 92 GLY A O 1
ATOM 731 N N . GLU A 1 93 ? -19.661 -11.516 12.391 1.00 98.06 93 GLU A N 1
ATOM 732 C CA . GLU A 1 93 ? -18.835 -12.076 13.463 1.00 98.06 93 GLU A CA 1
ATOM 733 C C . GLU A 1 93 ? -17.444 -11.427 13.512 1.00 98.06 93 GLU A C 1
ATOM 735 O O . GLU A 1 93 ? -16.973 -11.039 14.588 1.00 98.06 93 GLU A O 1
ATOM 740 N N . TYR A 1 94 ? -16.790 -11.271 12.361 1.00 98.50 94 TYR A N 1
ATOM 741 C CA . TYR A 1 94 ? -15.483 -10.631 12.251 1.00 98.50 94 TYR A CA 1
ATOM 742 C C . TYR A 1 94 ? -15.525 -9.175 12.707 1.00 98.50 94 TYR A C 1
ATOM 744 O O . TYR A 1 94 ? -14.713 -8.789 13.551 1.00 98.50 94 TYR A O 1
ATOM 752 N N . ALA A 1 95 ? -16.511 -8.395 12.262 1.00 98.44 95 ALA A N 1
ATOM 753 C CA . ALA A 1 95 ? -16.708 -7.026 12.726 1.00 98.44 95 ALA A CA 1
ATOM 754 C C . ALA A 1 95 ? -16.895 -6.972 14.247 1.00 98.44 95 ALA A C 1
ATOM 756 O O . ALA A 1 95 ? -16.208 -6.211 14.928 1.00 98.44 95 ALA A O 1
ATOM 757 N N . ALA A 1 96 ? -17.744 -7.836 14.815 1.00 98.38 96 ALA A N 1
ATOM 758 C CA . ALA A 1 96 ? -17.949 -7.890 16.260 1.00 98.38 96 ALA A CA 1
ATOM 759 C C . ALA A 1 96 ? -16.660 -8.244 17.023 1.00 98.38 96 ALA A C 1
ATOM 761 O O . ALA A 1 96 ? -16.389 -7.676 18.084 1.00 98.38 96 ALA A O 1
ATOM 762 N N . ARG A 1 97 ? -15.839 -9.161 16.495 1.00 98.44 97 ARG A N 1
ATOM 763 C CA . ARG A 1 97 ? -14.533 -9.509 17.077 1.00 98.44 97 ARG A CA 1
ATOM 764 C C . ARG A 1 97 ? -13.559 -8.333 17.035 1.00 98.44 97 ARG A C 1
ATOM 766 O O . ARG A 1 97 ? -12.909 -8.079 18.051 1.00 98.44 97 ARG A O 1
ATOM 773 N N . ILE A 1 98 ? -13.480 -7.614 15.913 1.00 98.44 98 ILE A N 1
ATOM 774 C CA . ILE A 1 98 ? -12.638 -6.416 15.780 1.00 98.44 98 ILE A CA 1
ATOM 775 C C . ILE A 1 98 ? -13.102 -5.348 16.776 1.00 98.44 98 ILE A C 1
ATOM 777 O O . ILE A 1 98 ? -12.293 -4.900 17.583 1.00 98.44 98 ILE A O 1
ATOM 781 N N . VAL A 1 99 ? -14.398 -5.009 16.806 1.00 98.25 99 VAL A N 1
ATOM 782 C CA . VAL A 1 99 ? -14.966 -4.010 17.734 1.00 98.25 99 VAL A CA 1
ATOM 783 C C . VAL A 1 99 ? -14.615 -4.339 19.183 1.00 98.25 99 VAL A C 1
ATOM 785 O O . VAL A 1 99 ? -14.143 -3.470 19.915 1.00 98.25 99 VAL A O 1
ATOM 788 N N . ARG A 1 100 ? -14.803 -5.596 19.614 1.00 98.50 100 ARG A N 1
ATOM 789 C CA . ARG A 1 100 ? -14.454 -6.016 20.982 1.00 98.50 100 ARG A CA 1
ATOM 790 C C . ARG A 1 100 ? -12.973 -5.798 21.268 1.00 98.50 100 ARG A C 1
ATOM 792 O O . ARG A 1 100 ? -12.640 -5.261 22.318 1.00 98.50 100 ARG A O 1
ATOM 799 N N . LYS A 1 101 ? -12.086 -6.169 20.342 1.00 98.25 101 LYS A N 1
ATOM 800 C CA . LYS A 1 101 ? -10.636 -6.040 20.542 1.00 98.25 101 LYS A CA 1
ATOM 801 C C . LYS A 1 101 ? -10.144 -4.600 20.509 1.00 98.25 101 LYS A C 1
ATOM 803 O O . LYS A 1 101 ? -9.302 -4.256 21.336 1.00 98.25 101 LYS A O 1
ATOM 808 N N . VAL A 1 102 ? -10.690 -3.771 19.624 1.00 97.44 102 VAL A N 1
ATOM 809 C CA . VAL A 1 102 ? -10.428 -2.327 19.602 1.00 97.44 102 VAL A CA 1
ATOM 810 C C . VAL A 1 102 ? -10.917 -1.692 20.899 1.00 97.44 102 VAL A C 1
ATOM 812 O O . VAL A 1 102 ? -10.186 -0.924 21.502 1.00 97.44 102 VAL A O 1
ATOM 815 N N . ARG A 1 103 ? -12.102 -2.054 21.399 1.00 96.25 103 ARG A N 1
ATOM 816 C CA . ARG A 1 103 ? -12.606 -1.538 22.679 1.00 96.25 103 ARG A CA 1
ATOM 817 C C . ARG A 1 103 ? -11.764 -1.988 23.877 1.00 96.25 103 ARG A C 1
ATOM 819 O O . ARG A 1 103 ? -11.558 -1.212 24.796 1.00 96.25 103 ARG A O 1
ATOM 826 N N . GLU A 1 104 ? -11.314 -3.241 23.892 1.00 97.56 104 GLU A N 1
ATOM 827 C CA . GLU A 1 104 ? -10.513 -3.801 24.991 1.00 97.56 104 GLU A CA 1
ATOM 828 C C . GLU A 1 104 ? -9.108 -3.197 25.079 1.00 97.56 104 GLU A C 1
ATOM 830 O O . GLU A 1 104 ? -8.578 -3.046 26.176 1.00 97.56 104 GLU A O 1
ATOM 835 N N . LYS A 1 105 ? -8.475 -2.928 23.932 1.00 97.00 105 LYS A N 1
ATOM 836 C CA . LYS A 1 105 ? -7.068 -2.506 23.868 1.00 97.00 105 LYS A CA 1
ATOM 837 C C . LYS A 1 105 ? -6.874 -1.051 23.466 1.00 97.00 105 LYS A C 1
ATOM 839 O O . LYS A 1 105 ? -5.750 -0.559 23.542 1.00 97.00 105 LYS A O 1
ATOM 844 N N . GLU A 1 106 ? -7.928 -0.398 22.993 1.00 94.56 106 GLU A N 1
ATOM 845 C CA . GLU A 1 106 ? -7.899 0.937 22.403 1.00 94.56 106 GLU A CA 1
ATOM 846 C C . GLU A 1 106 ? -6.753 1.058 21.384 1.00 94.56 106 GLU A C 1
ATOM 848 O O . GLU A 1 106 ? -6.586 0.203 20.510 1.00 94.56 106 GLU A O 1
ATOM 853 N N . ARG A 1 107 ? -5.902 2.079 21.526 1.00 94.31 107 ARG A N 1
ATOM 854 C CA . ARG A 1 107 ? -4.729 2.305 20.671 1.00 94.31 107 ARG A CA 1
ATOM 855 C C . ARG A 1 107 ? -3.683 1.186 20.761 1.00 94.31 107 ARG A C 1
ATOM 857 O O . ARG A 1 107 ? -2.884 1.041 19.843 1.00 94.31 107 ARG A O 1
ATOM 864 N N . GLY A 1 108 ? -3.697 0.370 21.816 1.00 95.88 108 GLY A N 1
ATOM 865 C CA . GLY A 1 108 ? -2.842 -0.813 21.961 1.00 95.88 108 GLY A CA 1
ATOM 866 C C . GLY A 1 108 ? -3.279 -2.013 21.109 1.00 95.88 108 GLY A C 1
ATOM 867 O O . GLY A 1 108 ? -2.627 -3.060 21.137 1.00 95.88 108 GLY A O 1
ATOM 868 N N . PHE A 1 109 ? -4.394 -1.908 20.377 1.00 97.88 109 PHE A N 1
ATOM 869 C CA . PHE A 1 109 ? -4.797 -2.914 19.395 1.00 97.88 109 PHE A CA 1
ATOM 870 C C . PHE A 1 109 ? -3.868 -2.930 18.172 1.00 97.88 109 PHE A C 1
ATOM 872 O O . PHE A 1 109 ? -3.513 -4.008 17.688 1.00 97.88 109 PHE A O 1
ATOM 879 N N . PHE A 1 110 ? -3.471 -1.748 17.696 1.00 98.31 110 PHE A N 1
ATOM 880 C CA . PHE A 1 110 ? -2.724 -1.565 16.454 1.00 98.31 110 PHE A CA 1
ATOM 881 C C . PHE A 1 110 ? -1.278 -2.068 16.551 1.00 98.31 110 PHE A C 1
ATOM 883 O O . PHE A 1 110 ? -0.655 -2.059 17.615 1.00 98.31 110 PHE A O 1
ATOM 890 N N . LYS A 1 111 ? -0.729 -2.511 15.416 1.00 98.25 111 LYS A N 1
ATOM 891 C CA . LYS A 1 111 ? 0.645 -3.019 15.291 1.00 98.25 111 LYS A CA 1
ATOM 892 C C . LYS A 1 111 ? 1.552 -1.978 14.653 1.00 98.25 111 LYS A C 1
ATOM 894 O O . LYS A 1 111 ? 1.949 -2.123 13.502 1.00 98.25 111 LYS A O 1
ATOM 899 N N . TYR A 1 112 ? 1.852 -0.900 15.372 1.00 97.94 112 TYR A N 1
ATOM 900 C CA . TYR A 1 112 ? 2.594 0.233 14.804 1.00 97.94 112 TYR A CA 1
ATOM 901 C C . TYR A 1 112 ? 3.986 -0.132 14.258 1.00 97.94 112 TYR A C 1
ATOM 903 O O . TYR A 1 112 ? 4.463 0.507 13.324 1.00 97.94 112 TYR A O 1
ATOM 911 N N . ASP A 1 113 ? 4.602 -1.220 14.736 1.00 97.31 113 ASP A N 1
ATOM 912 C CA . ASP A 1 113 ? 5.857 -1.751 14.188 1.00 97.31 113 ASP A CA 1
ATOM 913 C C . ASP A 1 113 ? 5.751 -2.207 12.718 1.00 97.31 113 ASP A C 1
ATOM 915 O O . ASP A 1 113 ? 6.774 -2.332 12.035 1.00 97.31 113 ASP A O 1
ATOM 919 N N . ALA A 1 114 ? 4.530 -2.428 12.215 1.00 98.06 114 ALA A N 1
ATOM 920 C CA . ALA A 1 114 ? 4.265 -2.762 10.820 1.00 98.06 114 ALA A CA 1
ATOM 921 C C . ALA A 1 114 ? 4.709 -1.652 9.855 1.00 98.06 114 ALA A C 1
ATOM 923 O O . ALA A 1 114 ? 5.191 -1.971 8.771 1.00 98.06 114 ALA A O 1
ATOM 924 N N . TRP A 1 115 ? 4.656 -0.375 10.259 1.00 98.25 115 TRP A N 1
ATOM 925 C CA . TRP A 1 115 ? 5.162 0.741 9.446 1.00 98.25 115 TRP A CA 1
ATOM 926 C C . TRP A 1 115 ? 6.626 0.561 9.079 1.00 98.25 115 TRP A C 1
ATOM 928 O O . TRP A 1 115 ? 6.994 0.605 7.906 1.00 98.25 115 TRP A O 1
ATOM 938 N N . ARG A 1 116 ? 7.463 0.296 10.085 1.00 97.81 116 ARG A N 1
ATOM 939 C CA . ARG A 1 116 ? 8.893 0.072 9.878 1.00 97.81 116 ARG A CA 1
ATOM 940 C C . ARG A 1 116 ? 9.136 -1.111 8.946 1.00 97.81 116 ARG A C 1
ATOM 942 O O . ARG A 1 116 ? 9.974 -1.016 8.057 1.00 97.81 116 ARG A O 1
ATOM 949 N N . LYS A 1 117 ? 8.420 -2.224 9.137 1.00 97.62 117 LYS A N 1
ATOM 950 C CA . LYS A 1 117 ? 8.562 -3.418 8.286 1.00 97.62 117 LYS A CA 1
ATOM 951 C C . LYS A 1 117 ? 8.228 -3.107 6.827 1.00 97.62 117 LYS A C 1
ATOM 953 O O . LYS A 1 117 ? 8.990 -3.484 5.940 1.00 97.62 117 LYS A O 1
ATOM 958 N N . GLU A 1 118 ? 7.130 -2.397 6.587 1.00 97.75 118 GLU A N 1
ATOM 959 C CA . GLU A 1 118 ? 6.662 -2.082 5.237 1.00 97.75 118 GLU A CA 1
ATOM 960 C C . GLU A 1 118 ? 7.588 -1.091 4.523 1.00 97.75 118 GLU A C 1
ATOM 962 O O . GLU A 1 118 ? 7.999 -1.336 3.388 1.00 97.75 118 GLU A O 1
ATOM 967 N N . LEU A 1 119 ? 8.019 -0.037 5.222 1.00 98.31 119 LEU A N 1
ATOM 968 C CA . LEU A 1 119 ? 8.993 0.926 4.705 1.00 98.31 119 LEU A CA 1
ATOM 969 C C . LEU A 1 119 ? 10.341 0.263 4.394 1.00 98.31 119 LEU A C 1
ATOM 971 O O . LEU A 1 119 ? 10.898 0.489 3.322 1.00 98.31 119 LEU A O 1
ATOM 975 N N . LEU A 1 120 ? 10.858 -0.596 5.281 1.00 98.25 120 LEU A N 1
ATOM 976 C CA . LEU A 1 120 ? 12.104 -1.328 5.023 1.00 98.25 120 LEU A CA 1
ATOM 977 C C . LEU A 1 120 ? 11.979 -2.282 3.834 1.00 98.25 120 LEU A C 1
ATOM 979 O O . LEU A 1 120 ? 12.916 -2.378 3.048 1.00 98.25 120 LEU A O 1
ATOM 983 N N . SER A 1 121 ? 10.840 -2.964 3.679 1.00 97.62 121 SER A N 1
ATOM 984 C CA . SER A 1 121 ? 10.593 -3.836 2.526 1.00 97.62 121 SER A CA 1
ATOM 985 C C . SER A 1 121 ? 10.591 -3.046 1.217 1.00 97.62 121 SER A C 1
ATOM 987 O O . SER A 1 121 ? 11.183 -3.480 0.231 1.00 97.62 121 SER A O 1
ATOM 989 N N . MET A 1 122 ? 9.961 -1.870 1.207 1.00 97.81 122 MET A N 1
ATOM 990 C CA . MET A 1 122 ? 9.946 -0.981 0.047 1.00 97.81 122 MET A CA 1
ATOM 991 C C . MET A 1 122 ? 11.349 -0.456 -0.287 1.00 97.81 122 MET A C 1
ATOM 993 O O . MET A 1 122 ? 11.760 -0.494 -1.446 1.00 97.81 122 MET A O 1
ATOM 997 N N . LEU A 1 123 ? 12.112 -0.021 0.721 1.00 98.25 123 LEU A N 1
ATOM 998 C CA . LEU A 1 123 ? 13.494 0.431 0.539 1.00 98.25 123 LEU A CA 1
ATOM 999 C C . LEU A 1 123 ? 14.419 -0.696 0.073 1.00 98.25 123 LEU A C 1
ATOM 1001 O O . LEU A 1 123 ? 15.314 -0.445 -0.728 1.00 98.25 123 LEU A O 1
ATOM 1005 N N . ALA A 1 124 ? 14.207 -1.929 0.539 1.00 97.75 124 ALA A N 1
ATOM 1006 C CA . ALA A 1 124 ? 14.964 -3.092 0.085 1.00 97.75 124 ALA A CA 1
ATOM 1007 C C . ALA A 1 124 ? 14.717 -3.381 -1.402 1.00 97.75 124 ALA A C 1
ATOM 1009 O O . ALA A 1 124 ? 15.678 -3.565 -2.142 1.00 97.75 124 ALA A O 1
ATOM 1010 N N . ARG A 1 125 ? 13.454 -3.330 -1.848 1.00 97.38 125 ARG A N 1
ATOM 1011 C CA . ARG A 1 125 ? 13.088 -3.451 -3.269 1.00 97.38 125 ARG A CA 1
ATOM 1012 C C . ARG A 1 125 ? 13.738 -2.348 -4.111 1.00 97.38 125 ARG A C 1
ATOM 1014 O O . ARG A 1 125 ? 14.308 -2.614 -5.161 1.00 97.38 125 ARG A O 1
ATOM 1021 N N . ALA A 1 126 ? 13.712 -1.105 -3.632 1.00 97.50 126 ALA A N 1
ATOM 1022 C CA . ALA A 1 126 ? 14.328 0.019 -4.336 1.00 97.50 126 ALA A CA 1
ATOM 1023 C C . ALA A 1 126 ? 15.870 -0.064 -4.385 1.00 97.50 126 ALA A C 1
ATOM 1025 O O . ALA A 1 126 ? 16.487 0.355 -5.370 1.00 97.50 126 ALA A O 1
ATOM 1026 N N . ALA A 1 127 ? 16.491 -0.662 -3.361 1.00 97.12 127 ALA A N 1
ATOM 1027 C CA . ALA A 1 127 ? 17.937 -0.856 -3.264 1.00 97.12 127 ALA A CA 1
ATOM 1028 C C . ALA A 1 127 ? 18.519 -1.788 -4.339 1.00 97.12 127 ALA A C 1
ATOM 1030 O O . ALA A 1 127 ? 19.726 -1.735 -4.577 1.00 97.12 127 ALA A O 1
ATOM 1031 N N . GLU A 1 128 ? 17.689 -2.591 -5.013 1.00 96.44 128 GLU A N 1
ATOM 1032 C CA . GLU A 1 128 ? 18.097 -3.365 -6.193 1.00 96.44 128 GLU A CA 1
ATOM 1033 C C . GLU A 1 128 ? 18.506 -2.461 -7.372 1.00 96.44 128 GLU A C 1
ATOM 1035 O O . GLU A 1 128 ? 19.284 -2.873 -8.233 1.00 96.44 128 GLU A O 1
ATOM 1040 N N . PHE A 1 129 ? 18.027 -1.212 -7.392 1.00 96.56 129 PHE A N 1
ATOM 1041 C CA . PHE A 1 129 ? 18.254 -0.250 -8.472 1.00 96.56 129 PHE A CA 1
ATOM 1042 C C . PHE A 1 129 ? 19.137 0.934 -8.064 1.00 96.56 129 PHE A C 1
ATOM 1044 O O . PHE A 1 129 ? 20.065 1.281 -8.792 1.00 96.56 129 PHE A O 1
ATOM 1051 N N . SER A 1 130 ? 18.861 1.557 -6.914 1.00 96.50 130 SER A N 1
ATOM 1052 C CA . SER A 1 130 ? 19.691 2.621 -6.330 1.00 96.50 130 SER A CA 1
ATOM 1053 C C . SER A 1 130 ? 19.719 2.473 -4.820 1.00 96.50 130 SER A C 1
ATOM 1055 O O . SER A 1 130 ? 18.673 2.332 -4.189 1.00 96.50 130 SER A O 1
ATOM 1057 N N . ARG A 1 131 ? 20.908 2.528 -4.217 1.00 96.56 131 ARG A N 1
ATOM 1058 C CA . ARG A 1 131 ? 21.058 2.385 -2.767 1.00 96.56 131 ARG A CA 1
ATOM 1059 C C . ARG A 1 131 ? 20.434 3.597 -2.052 1.00 96.56 131 ARG A C 1
ATOM 1061 O O . ARG A 1 131 ? 20.893 4.711 -2.297 1.00 96.56 131 ARG A O 1
ATOM 1068 N N . PRO A 1 132 ? 19.482 3.403 -1.119 1.00 97.56 132 PRO A N 1
ATOM 1069 C CA . PRO A 1 132 ? 18.940 4.510 -0.343 1.00 97.56 132 PRO A CA 1
ATOM 1070 C C . PRO A 1 132 ? 20.025 5.187 0.515 1.00 97.56 132 PRO A C 1
ATOM 1072 O O . PRO A 1 132 ? 20.936 4.495 0.997 1.00 97.56 132 PRO A O 1
ATOM 1075 N N . PRO A 1 133 ? 19.927 6.507 0.766 1.00 97.31 133 PRO A N 1
ATOM 1076 C CA . PRO A 1 133 ? 20.816 7.210 1.685 1.00 97.31 133 PRO A CA 1
ATOM 1077 C C . PRO A 1 133 ? 20.837 6.546 3.068 1.00 97.31 133 PRO A C 1
ATOM 1079 O O . PRO A 1 133 ? 19.802 6.102 3.571 1.00 97.31 133 PRO A O 1
ATOM 1082 N N . SER A 1 134 ? 22.006 6.496 3.716 1.00 96.81 134 SER A N 1
ATOM 1083 C CA . SER A 1 134 ? 22.120 5.888 5.050 1.00 96.81 134 SER A CA 1
ATOM 1084 C C . SER A 1 134 ? 21.241 6.593 6.081 1.00 96.81 134 SER A C 1
ATOM 1086 O O . SER A 1 134 ? 20.631 5.917 6.897 1.00 96.81 134 SER A O 1
ATOM 1088 N N . SER A 1 135 ? 21.100 7.920 5.983 1.00 97.31 135 SER A N 1
ATOM 1089 C CA . SER A 1 135 ? 20.208 8.718 6.834 1.00 97.31 135 SER A CA 1
ATOM 1090 C C . SER A 1 135 ? 18.765 8.211 6.808 1.00 97.31 135 SER A C 1
ATOM 1092 O O . SER A 1 135 ? 18.163 8.033 7.862 1.00 97.31 135 SER A O 1
ATOM 1094 N N . LEU A 1 136 ? 18.229 7.911 5.621 1.00 98.12 136 LEU A N 1
ATOM 1095 C CA . LEU A 1 136 ? 16.876 7.381 5.460 1.00 98.12 136 LEU A CA 1
ATOM 1096 C C . LEU A 1 136 ? 16.745 5.970 6.045 1.00 98.12 136 LEU A C 1
ATOM 1098 O O . LEU A 1 136 ? 15.781 5.677 6.749 1.00 98.12 136 LEU A O 1
ATOM 1102 N N . ILE A 1 137 ? 17.718 5.094 5.782 1.00 97.88 137 ILE A N 1
ATOM 1103 C CA . ILE A 1 137 ? 17.706 3.725 6.318 1.00 97.88 137 ILE A CA 1
ATOM 1104 C C . ILE A 1 137 ? 17.759 3.742 7.848 1.00 97.88 137 ILE A C 1
ATOM 1106 O O . ILE A 1 137 ? 17.016 3.002 8.496 1.00 97.88 137 ILE A O 1
ATOM 1110 N N . ASP A 1 138 ? 18.643 4.557 8.417 1.00 97.69 138 ASP A N 1
ATOM 1111 C CA . ASP A 1 138 ? 18.838 4.648 9.859 1.00 97.69 138 ASP A CA 1
ATOM 1112 C C . ASP A 1 138 ? 17.596 5.237 10.534 1.00 97.69 138 ASP A C 1
ATOM 1114 O O . ASP A 1 138 ? 17.114 4.640 11.498 1.00 97.69 138 ASP A O 1
ATOM 1118 N N . LEU A 1 139 ? 17.002 6.291 9.955 1.00 97.50 139 LEU A N 1
ATOM 1119 C CA . LEU A 1 139 ? 15.735 6.861 10.418 1.00 97.50 139 LEU A CA 1
ATOM 1120 C C . LEU A 1 139 ? 14.619 5.813 10.442 1.00 97.50 139 LEU A C 1
ATOM 1122 O O . LEU A 1 139 ? 13.958 5.644 11.463 1.00 97.50 139 LEU A O 1
ATOM 1126 N N . VAL A 1 140 ? 14.415 5.073 9.345 1.00 97.50 140 VAL A N 1
ATOM 1127 C CA . VAL A 1 140 ? 13.362 4.047 9.282 1.00 97.50 140 VAL A CA 1
ATOM 1128 C C . VAL A 1 140 ? 13.622 2.924 10.291 1.00 97.50 140 VAL A C 1
ATOM 1130 O O . VAL A 1 140 ? 12.685 2.429 10.915 1.00 97.50 140 VAL A O 1
ATOM 1133 N N . LYS A 1 141 ? 14.877 2.507 10.500 1.00 97.19 141 LYS A N 1
ATOM 1134 C CA . LYS A 1 141 ? 15.211 1.458 11.480 1.00 97.19 141 LYS A CA 1
ATOM 1135 C C . LYS A 1 141 ? 14.911 1.878 12.916 1.00 97.19 141 LYS A C 1
ATOM 1137 O O . LYS A 1 141 ? 14.414 1.051 13.687 1.00 97.19 141 LYS A O 1
ATOM 1142 N N . SER A 1 142 ? 15.219 3.128 13.256 1.00 95.88 142 SER A N 1
ATOM 1143 C CA . SER A 1 142 ? 14.969 3.712 14.573 1.00 95.88 142 SER A CA 1
ATOM 1144 C C . SER A 1 142 ? 13.560 4.279 14.731 1.00 95.88 142 SER A C 1
ATOM 1146 O O . SER A 1 142 ? 13.258 4.816 15.789 1.00 95.88 142 SER A O 1
ATOM 1148 N N . LEU A 1 143 ? 12.713 4.194 13.701 1.00 94.81 143 LEU A N 1
ATOM 1149 C CA . LEU A 1 143 ? 11.373 4.763 13.724 1.00 94.81 143 LEU A CA 1
ATOM 1150 C C . LEU A 1 143 ? 10.516 4.048 14.775 1.00 94.81 143 LEU A C 1
ATOM 1152 O O . LEU A 1 143 ? 10.173 2.869 14.624 1.00 94.81 143 LEU A O 1
ATOM 1156 N N . GLU A 1 144 ? 10.155 4.782 15.821 1.00 93.62 144 GLU A N 1
ATOM 1157 C CA . GLU A 1 144 ? 9.156 4.381 16.804 1.00 93.62 144 GLU A CA 1
ATOM 1158 C C . GLU A 1 144 ? 7.842 5.068 16.448 1.00 93.62 144 GLU A C 1
ATOM 1160 O O . GLU A 1 144 ? 7.753 6.291 16.420 1.00 93.62 144 GLU A O 1
ATOM 1165 N N . VAL A 1 145 ? 6.831 4.269 16.106 1.00 95.31 145 VAL A N 1
ATOM 1166 C CA . VAL A 1 145 ? 5.531 4.782 15.674 1.00 95.31 145 VAL A CA 1
ATOM 1167 C C . VAL A 1 145 ? 4.518 4.574 16.791 1.00 95.31 145 VAL A C 1
ATOM 1169 O O . VAL A 1 145 ? 4.323 3.455 17.268 1.00 95.31 145 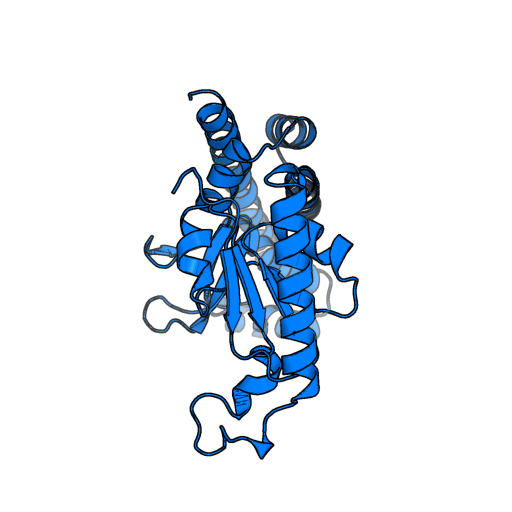VAL A O 1
ATOM 1172 N N . ASP A 1 146 ? 3.852 5.653 17.172 1.00 93.88 146 ASP A N 1
ATOM 1173 C CA . ASP A 1 146 ? 2.647 5.661 17.991 1.00 93.88 146 ASP A CA 1
ATOM 1174 C C . ASP A 1 146 ? 1.434 6.111 17.153 1.00 93.88 146 ASP A C 1
ATOM 1176 O O . ASP A 1 146 ? 1.539 6.312 15.944 1.00 93.88 146 ASP A O 1
ATOM 1180 N N . GLU A 1 147 ? 0.260 6.277 17.769 1.00 94.19 147 GLU A N 1
ATOM 1181 C CA . GLU A 1 147 ? -0.946 6.699 17.034 1.00 94.19 147 GLU A CA 1
ATOM 1182 C C . GLU A 1 147 ? -0.807 8.093 16.408 1.00 94.19 147 GLU A C 1
ATOM 1184 O O . GLU A 1 147 ? -1.372 8.348 15.344 1.00 94.19 147 GLU A O 1
ATOM 1189 N N . ARG A 1 148 ? -0.064 9.003 17.048 1.00 92.50 148 ARG A N 1
ATOM 1190 C CA . ARG A 1 148 ? 0.113 10.373 16.552 1.00 92.50 148 ARG A CA 1
ATOM 1191 C C . ARG A 1 148 ? 0.947 10.364 15.280 1.00 92.50 148 ARG A C 1
ATOM 1193 O O . ARG A 1 148 ? 0.490 10.831 14.237 1.00 92.50 148 ARG A O 1
ATOM 1200 N N . THR A 1 149 ? 2.112 9.729 15.343 1.00 95.56 149 THR A N 1
ATOM 1201 C CA . THR A 1 149 ? 2.988 9.547 14.185 1.00 95.56 149 THR A CA 1
ATOM 1202 C C . THR A 1 149 ? 2.280 8.744 13.093 1.00 95.56 149 THR A C 1
ATOM 1204 O O . THR A 1 149 ? 2.285 9.147 11.930 1.00 95.56 149 THR A O 1
ATOM 1207 N N . ALA A 1 150 ? 1.591 7.650 13.445 1.00 96.50 150 ALA A N 1
ATOM 1208 C CA . ALA A 1 150 ? 0.859 6.823 12.484 1.00 96.50 150 ALA A CA 1
ATOM 1209 C C . ALA A 1 150 ? -0.233 7.605 11.751 1.00 96.50 150 ALA A C 1
ATOM 1211 O O . ALA A 1 150 ? -0.406 7.425 10.549 1.00 96.50 150 ALA A O 1
ATOM 1212 N N . ARG A 1 151 ? -0.952 8.498 12.439 1.00 95.62 151 ARG A N 1
ATOM 1213 C CA . ARG A 1 151 ? -1.964 9.357 11.815 1.00 95.62 151 ARG A CA 1
ATOM 1214 C C . ARG A 1 151 ? -1.360 10.240 10.732 1.00 95.62 151 ARG A C 1
ATOM 1216 O O . ARG A 1 151 ? -1.903 10.298 9.626 1.00 95.62 151 ARG A O 1
ATOM 1223 N N . VAL A 1 152 ? -0.224 10.875 11.017 1.00 96.06 152 VAL A N 1
ATOM 1224 C CA . VAL A 1 152 ? 0.465 11.707 10.026 1.00 96.06 152 VAL A CA 1
ATOM 1225 C C . VAL A 1 152 ? 0.974 10.840 8.875 1.00 96.06 152 VAL A C 1
ATOM 1227 O O . VAL A 1 152 ? 0.663 11.139 7.722 1.00 96.06 152 VAL A O 1
ATOM 1230 N N . LEU A 1 153 ? 1.637 9.715 9.166 1.00 97.50 153 LEU A N 1
ATOM 1231 C CA . LEU A 1 153 ? 2.128 8.779 8.148 1.00 97.50 153 LEU A CA 1
ATOM 1232 C C . LEU A 1 153 ? 1.008 8.264 7.234 1.00 97.50 153 LEU A C 1
ATOM 1234 O O . LEU A 1 153 ? 1.175 8.290 6.017 1.00 97.50 153 LEU A O 1
ATOM 1238 N N . ARG A 1 154 ? -0.149 7.863 7.782 1.00 96.94 154 ARG A N 1
ATOM 1239 C CA . ARG A 1 154 ? -1.328 7.467 6.992 1.00 96.94 154 ARG A CA 1
ATOM 1240 C C . ARG A 1 154 ? -1.741 8.588 6.038 1.00 96.94 154 ARG A C 1
ATOM 1242 O O . ARG A 1 154 ? -1.807 8.362 4.838 1.00 96.94 154 ARG A O 1
ATOM 1249 N N . SER A 1 155 ? -1.934 9.807 6.542 1.00 94.81 155 SER A N 1
ATOM 1250 C CA . SER A 1 155 ? -2.395 10.940 5.716 1.00 94.81 155 SER A CA 1
ATOM 1251 C C . SER A 1 155 ? -1.399 11.377 4.627 1.00 94.81 155 SER A C 1
ATOM 1253 O O . SER A 1 155 ? -1.790 11.885 3.572 1.00 94.81 155 SER A O 1
ATOM 1255 N N . LYS A 1 156 ? -0.097 11.207 4.884 1.00 94.88 156 LYS A N 1
ATOM 1256 C CA . LYS A 1 156 ? 0.981 11.680 4.009 1.00 94.88 156 LYS A CA 1
ATOM 1257 C C . LYS A 1 156 ? 1.426 10.637 3.004 1.00 94.88 156 LYS A C 1
ATOM 1259 O O . LYS A 1 156 ? 1.571 10.950 1.825 1.00 94.88 156 LYS A O 1
ATOM 1264 N N . LEU A 1 157 ? 1.638 9.410 3.465 1.00 96.94 157 LEU A N 1
ATOM 1265 C CA . LEU A 1 157 ? 2.244 8.358 2.660 1.00 96.94 157 LEU A CA 1
ATOM 1266 C C . LEU A 1 157 ? 1.208 7.482 1.969 1.00 96.94 157 LEU A C 1
ATOM 1268 O O . LEU A 1 157 ? 1.531 6.902 0.940 1.00 96.94 157 LEU A O 1
ATOM 1272 N N . ILE A 1 158 ? -0.011 7.363 2.493 1.00 97.19 158 ILE A N 1
ATOM 1273 C CA . ILE A 1 158 ? -1.042 6.523 1.883 1.00 97.19 158 ILE A CA 1
ATOM 1274 C C . ILE A 1 158 ? -1.964 7.410 1.061 1.00 97.19 158 ILE A C 1
ATOM 1276 O O . ILE A 1 158 ? -2.640 8.294 1.584 1.00 97.19 158 ILE A O 1
ATOM 1280 N N . LYS A 1 159 ? -1.969 7.190 -0.254 1.00 95.94 159 LYS A N 1
ATOM 1281 C CA . LYS A 1 159 ? -2.697 8.036 -1.203 1.00 95.94 159 LYS A CA 1
ATOM 1282 C C . LYS A 1 159 ? -3.509 7.198 -2.170 1.00 95.94 159 LYS A C 1
ATOM 1284 O O . LYS A 1 159 ? -3.100 6.097 -2.548 1.00 95.94 159 LYS A O 1
ATOM 1289 N N . VAL A 1 160 ? -4.622 7.774 -2.617 1.00 95.38 160 VAL A N 1
ATOM 1290 C CA . VAL A 1 160 ? -5.316 7.299 -3.814 1.00 95.38 160 VAL A CA 1
ATOM 1291 C C . VAL A 1 160 ? -4.446 7.590 -5.025 1.00 95.38 160 VAL A C 1
ATOM 1293 O O . VAL A 1 160 ? -3.818 8.641 -5.121 1.00 95.38 160 VAL A O 1
ATOM 1296 N N . VAL A 1 161 ? -4.444 6.660 -5.964 1.00 95.06 161 VAL A N 1
ATOM 1297 C CA . VAL A 1 161 ? -3.796 6.773 -7.259 1.00 95.06 161 VAL A CA 1
ATOM 1298 C C . VAL A 1 161 ? -4.781 6.333 -8.329 1.00 95.06 161 VAL A C 1
ATOM 1300 O O . VAL A 1 161 ? -5.453 5.310 -8.199 1.00 95.06 161 VAL A O 1
ATOM 1303 N N . ALA A 1 162 ? -4.847 7.096 -9.411 1.00 93.06 162 ALA A N 1
ATOM 1304 C CA . ALA A 1 162 ? -5.565 6.728 -10.621 1.00 93.06 162 ALA A CA 1
ATOM 1305 C C . ALA A 1 162 ? -4.594 6.131 -11.643 1.00 93.06 162 ALA A C 1
ATOM 1307 O O . ALA A 1 162 ? -3.487 6.643 -11.826 1.00 93.06 162 ALA A O 1
ATOM 1308 N N . ARG A 1 163 ? -5.003 5.063 -12.339 1.00 88.62 163 ARG A N 1
ATOM 1309 C CA . ARG A 1 163 ? -4.299 4.573 -13.540 1.00 88.62 163 ARG A CA 1
ATOM 1310 C C . ARG A 1 163 ? -4.915 5.194 -14.782 1.00 88.62 163 ARG A C 1
ATOM 1312 O O . ARG A 1 163 ? -6.131 5.219 -14.884 1.00 88.62 163 ARG A O 1
ATOM 1319 N N . GLY A 1 164 ? -4.112 5.599 -15.758 1.00 85.81 164 GLY A N 1
ATOM 1320 C CA . GLY A 1 164 ? -4.600 6.194 -17.003 1.00 85.81 164 GLY A CA 1
ATOM 1321 C C . GLY A 1 164 ? -4.290 7.684 -17.111 1.00 85.81 164 GLY A C 1
ATOM 1322 O O . GLY A 1 164 ? -3.613 8.269 -16.268 1.00 85.81 164 GLY A O 1
ATOM 1323 N N . GLY A 1 165 ? -4.751 8.301 -18.198 1.00 80.19 165 GLY A N 1
ATOM 1324 C CA . GLY A 1 165 ? -4.552 9.733 -18.419 1.00 80.19 165 GLY A CA 1
ATOM 1325 C C . GLY A 1 165 ? -5.487 10.581 -17.555 1.00 80.19 165 GLY A C 1
ATOM 1326 O O . GLY A 1 165 ? -6.561 10.125 -17.177 1.00 80.19 165 GLY A O 1
ATOM 1327 N N . LEU A 1 166 ? -5.119 11.843 -17.316 1.00 76.62 166 LEU A N 1
ATOM 1328 C CA . LEU A 1 166 ? -5.948 12.808 -16.570 1.00 76.62 166 LEU A CA 1
ATOM 1329 C C . LEU A 1 166 ? -7.362 12.964 -17.160 1.00 76.62 166 LEU A C 1
ATOM 1331 O O . LEU A 1 166 ? -8.333 13.118 -16.432 1.00 76.62 166 LEU A O 1
ATOM 1335 N N . LEU A 1 167 ? -7.487 12.887 -18.489 1.00 79.56 167 LEU A N 1
ATOM 1336 C CA . LEU A 1 167 ? -8.764 13.033 -19.202 1.00 79.56 167 LEU A CA 1
ATOM 1337 C C . LEU A 1 167 ? -9.569 11.728 -19.313 1.00 79.56 167 LEU A C 1
ATOM 1339 O O . LEU A 1 167 ? -10.713 11.751 -19.756 1.00 79.56 167 LEU A O 1
ATOM 1343 N N . ALA A 1 168 ? -8.967 10.594 -18.959 1.00 80.50 168 ALA A N 1
ATOM 1344 C CA . ALA A 1 168 ? -9.593 9.278 -19.006 1.00 80.50 168 ALA A CA 1
ATOM 1345 C C . ALA A 1 168 ? -9.054 8.423 -17.846 1.00 80.50 168 ALA A C 1
ATOM 1347 O O . ALA A 1 168 ? -8.269 7.493 -18.084 1.00 80.50 168 ALA A O 1
ATOM 1348 N N . PRO A 1 169 ? -9.404 8.773 -16.592 1.00 79.44 169 PRO A N 1
ATOM 1349 C CA . PRO A 1 169 ? -9.007 7.987 -15.438 1.00 79.44 169 PRO A CA 1
ATOM 1350 C C . PRO A 1 169 ? -9.618 6.594 -15.519 1.00 79.44 169 PRO A C 1
ATOM 1352 O O . PRO A 1 169 ? -10.808 6.422 -15.774 1.00 79.44 169 PRO A O 1
ATOM 1355 N N . GLY A 1 170 ? -8.778 5.595 -15.297 1.00 83.00 170 GLY A N 1
ATOM 1356 C CA . GLY A 1 170 ? -9.188 4.236 -15.003 1.00 83.00 170 GLY A CA 1
ATOM 1357 C C . GLY A 1 170 ? -9.468 4.054 -13.513 1.00 83.00 170 GLY A C 1
ATOM 1358 O O . GLY A 1 170 ? -9.847 4.980 -12.801 1.00 83.00 170 GLY A O 1
ATOM 1359 N N . ILE A 1 171 ? -9.260 2.828 -13.040 1.00 84.94 171 ILE A N 1
ATOM 1360 C CA . ILE A 1 171 ? -9.567 2.412 -11.669 1.00 84.94 171 ILE A CA 1
ATOM 1361 C C . ILE A 1 1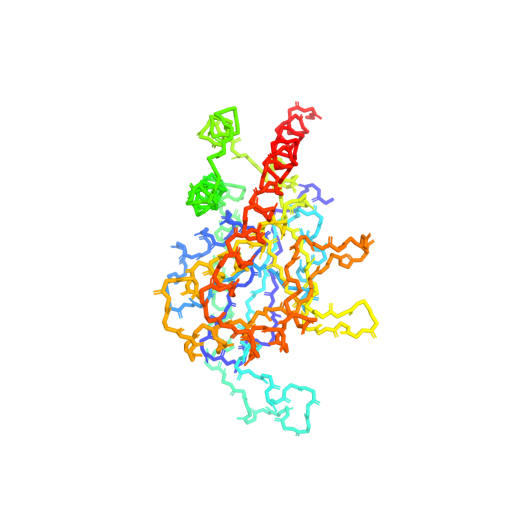71 ? -8.665 3.143 -10.665 1.00 84.94 171 ILE A C 1
ATOM 1363 O O . ILE A 1 171 ? -7.436 3.164 -10.813 1.00 84.94 171 ILE A O 1
ATOM 1367 N N . PHE A 1 172 ? -9.290 3.690 -9.622 1.00 92.00 172 PHE A N 1
ATOM 1368 C CA . PHE A 1 172 ? -8.612 4.211 -8.442 1.00 92.00 172 PHE A CA 1
ATOM 1369 C C . PHE A 1 172 ? -8.210 3.083 -7.494 1.00 92.00 172 PHE A C 1
ATOM 1371 O O . PHE A 1 172 ? -8.963 2.129 -7.297 1.00 92.00 172 PHE A O 1
ATOM 1378 N N . PHE A 1 173 ? -7.030 3.203 -6.900 1.00 93.25 173 PHE A N 1
ATOM 1379 C CA . PHE A 1 173 ? -6.513 2.277 -5.899 1.00 93.25 173 PHE A CA 1
ATOM 1380 C C . PHE A 1 173 ? -5.626 3.030 -4.910 1.00 93.25 173 PHE A C 1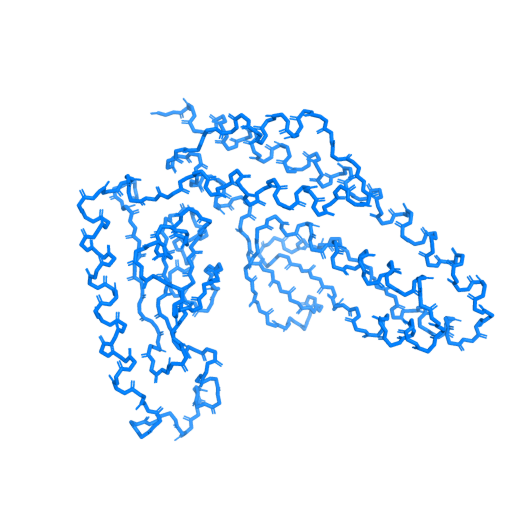
ATOM 1382 O O . PHE A 1 173 ? -5.104 4.095 -5.230 1.00 93.25 173 PHE A O 1
ATOM 1389 N N . THR A 1 174 ? -5.432 2.475 -3.723 1.00 96.06 174 THR A N 1
ATOM 1390 C CA . THR A 1 174 ? -4.625 3.106 -2.676 1.00 96.06 174 THR A CA 1
ATOM 1391 C C . THR A 1 174 ? -3.268 2.432 -2.563 1.00 96.06 174 THR A C 1
ATOM 1393 O O . THR A 1 174 ? -3.152 1.211 -2.685 1.00 96.06 174 THR A O 1
ATOM 1396 N N . VAL A 1 175 ? -2.224 3.220 -2.326 1.00 96.44 175 VAL A N 1
ATOM 1397 C CA . VAL A 1 175 ? -0.855 2.720 -2.180 1.00 96.44 175 VAL A CA 1
ATOM 1398 C C . VAL A 1 175 ? -0.079 3.534 -1.150 1.00 96.44 175 VAL A C 1
ATOM 1400 O O . VAL A 1 175 ? -0.342 4.720 -0.951 1.00 96.44 175 VAL A O 1
ATOM 1403 N N . LEU A 1 176 ? 0.887 2.880 -0.507 1.00 96.94 176 LEU A N 1
ATOM 1404 C CA . LEU A 1 176 ? 1.879 3.510 0.355 1.00 96.94 176 LEU A CA 1
ATOM 1405 C C . LEU A 1 176 ? 3.045 4.049 -0.487 1.00 96.94 176 LEU A C 1
ATOM 1407 O O . LEU A 1 176 ? 3.590 3.326 -1.316 1.00 96.94 176 LEU A O 1
ATOM 1411 N N . ALA A 1 177 ? 3.420 5.305 -0.245 1.00 96.62 177 ALA A N 1
ATOM 1412 C CA . ALA A 1 177 ? 4.453 6.066 -0.946 1.00 96.62 177 ALA A CA 1
ATOM 1413 C C . ALA A 1 177 ? 4.360 5.921 -2.485 1.00 96.62 177 ALA A C 1
ATOM 1415 O O . ALA A 1 177 ? 5.217 5.287 -3.109 1.00 96.62 177 ALA A O 1
ATOM 1416 N N . PRO A 1 178 ? 3.318 6.501 -3.118 1.00 96.00 178 PRO A N 1
ATOM 1417 C CA . PRO A 1 178 ? 3.009 6.320 -4.540 1.00 96.00 178 PRO A CA 1
ATOM 1418 C C . PRO A 1 178 ? 4.168 6.556 -5.506 1.00 96.00 178 PRO A C 1
ATOM 1420 O O . PRO A 1 178 ? 4.194 5.973 -6.588 1.00 96.00 178 PRO A O 1
ATOM 1423 N N . GLN A 1 179 ? 5.129 7.400 -5.137 1.00 95.25 179 GLN A N 1
ATOM 1424 C CA . GLN A 1 179 ? 6.301 7.696 -5.951 1.00 95.25 179 GLN A CA 1
ATOM 1425 C C . GLN A 1 179 ? 7.127 6.435 -6.262 1.00 95.25 179 GLN A C 1
ATOM 1427 O O . GLN A 1 179 ? 7.708 6.337 -7.339 1.00 95.25 179 GLN A O 1
ATOM 1432 N N . PHE A 1 180 ? 7.117 5.433 -5.375 1.00 97.00 180 PHE A N 1
ATOM 1433 C CA . PHE A 1 180 ? 7.796 4.150 -5.579 1.00 97.00 180 PHE A CA 1
ATOM 1434 C C . PHE A 1 180 ? 7.100 3.225 -6.587 1.00 97.00 180 PHE A C 1
ATOM 1436 O O . PHE A 1 180 ? 7.640 2.173 -6.924 1.00 97.00 180 PHE A O 1
ATOM 1443 N N . LEU A 1 181 ? 5.945 3.606 -7.146 1.00 95.12 181 LEU A N 1
ATOM 1444 C CA . LEU A 1 181 ? 5.308 2.853 -8.232 1.00 95.12 181 LEU A CA 1
ATOM 1445 C C . LEU A 1 181 ? 6.149 2.801 -9.520 1.00 95.12 181 LEU A C 1
ATOM 1447 O O . LEU A 1 181 ? 5.827 1.998 -10.397 1.00 95.12 181 LEU A O 1
ATOM 1451 N N . ILE A 1 182 ? 7.204 3.617 -9.632 1.00 94.38 182 ILE A N 1
ATOM 1452 C CA . ILE A 1 182 ? 8.218 3.534 -10.695 1.00 94.38 182 ILE A CA 1
ATOM 1453 C C . ILE A 1 182 ? 9.028 2.232 -10.646 1.00 94.38 182 ILE A C 1
ATOM 1455 O O . ILE A 1 182 ? 9.556 1.803 -11.669 1.00 94.38 182 ILE A O 1
ATOM 1459 N N . LEU A 1 183 ? 9.114 1.573 -9.482 1.00 95.31 183 LEU A N 1
ATOM 1460 C CA . LEU A 1 183 ? 9.833 0.304 -9.346 1.00 95.31 183 LEU A CA 1
ATOM 1461 C C . LEU A 1 183 ? 9.247 -0.781 -10.258 1.00 95.31 183 LEU A C 1
ATOM 1463 O O . LEU A 1 183 ? 10.006 -1.545 -10.842 1.00 95.31 183 LEU A O 1
ATOM 1467 N N . ASP A 1 184 ? 7.923 -0.791 -10.453 1.00 92.88 184 ASP A N 1
ATOM 1468 C CA . ASP A 1 184 ? 7.262 -1.708 -11.392 1.00 92.88 184 ASP A CA 1
ATOM 1469 C C . ASP A 1 184 ? 7.806 -1.541 -12.825 1.00 92.88 184 ASP A C 1
ATOM 1471 O O . ASP A 1 184 ? 8.009 -2.522 -13.542 1.00 92.88 184 ASP A O 1
ATOM 1475 N N . ASP A 1 185 ? 8.054 -0.296 -13.240 1.00 92.12 185 ASP A N 1
ATOM 1476 C CA . ASP A 1 185 ? 8.533 0.026 -14.584 1.00 92.12 185 ASP A CA 1
ATOM 1477 C C . ASP A 1 185 ? 10.027 -0.331 -14.719 1.00 92.12 185 ASP A C 1
ATOM 1479 O O . ASP A 1 185 ? 10.451 -0.891 -15.732 1.00 92.12 185 ASP A O 1
ATOM 1483 N N . LEU A 1 186 ? 10.827 -0.068 -13.677 1.00 94.19 186 LEU A N 1
ATOM 1484 C CA . LEU A 1 186 ? 12.247 -0.438 -13.620 1.00 94.19 186 LEU A CA 1
ATOM 1485 C C . LEU A 1 186 ? 12.450 -1.960 -13.672 1.00 94.19 186 LEU A C 1
ATOM 1487 O O . LEU A 1 186 ? 13.322 -2.437 -14.399 1.00 94.19 186 LEU A O 1
ATOM 1491 N N . GLU A 1 187 ? 11.630 -2.724 -12.951 1.00 93.75 187 GLU A N 1
ATOM 1492 C CA . GLU A 1 187 ? 11.639 -4.191 -12.971 1.00 93.75 187 GLU A CA 1
ATOM 1493 C C . GLU A 1 187 ? 11.225 -4.751 -14.331 1.00 93.75 187 GLU A C 1
ATOM 1495 O O . GLU A 1 187 ? 11.816 -5.716 -14.817 1.00 93.75 187 GLU A O 1
ATOM 1500 N N . ALA A 1 188 ? 10.223 -4.151 -14.979 1.00 91.19 188 ALA A N 1
ATOM 1501 C CA . ALA A 1 188 ? 9.828 -4.541 -16.327 1.00 91.19 188 ALA A CA 1
ATOM 1502 C C . ALA A 1 188 ? 10.966 -4.315 -17.336 1.00 91.19 188 ALA A C 1
ATOM 1504 O O . ALA A 1 188 ? 11.260 -5.209 -18.131 1.00 91.19 188 ALA A O 1
ATOM 1505 N N . ILE A 1 189 ? 11.662 -3.176 -17.264 1.00 91.75 189 ILE A N 1
ATOM 1506 C CA . ILE A 1 189 ? 12.825 -2.910 -18.123 1.00 91.75 189 ILE A CA 1
ATOM 1507 C C . ILE A 1 189 ? 13.970 -3.880 -17.823 1.00 91.75 189 ILE A C 1
ATOM 1509 O O . ILE A 1 189 ? 14.588 -4.393 -18.754 1.00 91.75 189 ILE A O 1
ATOM 1513 N N . GLU A 1 190 ? 14.240 -4.179 -16.552 1.00 93.50 190 GLU A N 1
ATOM 1514 C CA . GLU A 1 190 ? 15.282 -5.137 -16.178 1.00 93.50 190 GLU A CA 1
ATOM 1515 C C . GLU A 1 190 ? 14.991 -6.541 -16.717 1.00 93.50 190 GLU A C 1
ATOM 1517 O O . GLU A 1 190 ? 15.872 -7.190 -17.286 1.00 93.50 190 GLU A O 1
ATOM 1522 N N . ARG A 1 191 ? 13.739 -7.002 -16.616 1.00 92.31 191 ARG A N 1
ATOM 1523 C CA . ARG A 1 191 ? 13.315 -8.271 -17.225 1.00 92.31 191 ARG A CA 1
ATOM 1524 C C . ARG A 1 191 ? 13.489 -8.247 -18.743 1.00 92.31 191 ARG A C 1
ATOM 1526 O O . ARG A 1 191 ? 14.033 -9.199 -19.301 1.00 92.31 191 ARG A O 1
ATOM 1533 N N . ALA A 1 192 ? 13.105 -7.157 -19.406 1.00 91.06 192 ALA A N 1
ATOM 1534 C CA . ALA A 1 192 ? 13.256 -7.008 -20.852 1.00 91.06 192 ALA A CA 1
ATOM 1535 C C . ALA A 1 192 ? 14.734 -7.033 -21.297 1.00 91.06 192 ALA A C 1
ATOM 1537 O O . ALA A 1 192 ? 15.082 -7.715 -22.261 1.00 91.06 192 ALA A O 1
ATOM 1538 N N . LEU A 1 193 ? 15.631 -6.352 -20.575 1.00 91.81 193 LEU A N 1
ATOM 1539 C CA . LEU A 1 193 ? 17.073 -6.330 -20.866 1.00 91.81 193 LEU A CA 1
ATOM 1540 C C . LEU A 1 193 ? 17.722 -7.719 -20.768 1.00 91.81 193 LEU A C 1
ATOM 1542 O O . LEU A 1 193 ? 18.616 -8.048 -21.559 1.00 91.81 193 LEU A O 1
ATOM 1546 N N . ASN A 1 194 ? 17.243 -8.539 -19.832 1.00 92.69 194 ASN A N 1
ATOM 1547 C CA . ASN A 1 194 ? 17.750 -9.883 -19.561 1.00 92.69 194 ASN A CA 1
ATOM 1548 C C . ASN A 1 194 ? 17.070 -10.989 -20.391 1.00 92.69 194 ASN A C 1
ATOM 1550 O O . ASN A 1 194 ? 17.430 -12.157 -20.254 1.00 92.69 194 ASN A O 1
ATOM 1554 N N . SER A 1 195 ? 16.139 -10.634 -21.279 1.00 91.06 195 SER A N 1
ATOM 1555 C CA . SER A 1 195 ? 15.391 -11.583 -22.111 1.00 91.06 195 SER A CA 1
ATOM 1556 C C . SER A 1 195 ? 15.829 -11.565 -23.584 1.00 91.06 195 SER A C 1
ATOM 1558 O O . SER A 1 195 ? 16.655 -10.744 -24.023 1.00 91.06 195 SER A O 1
ATOM 1560 N N . ASP A 1 196 ? 15.287 -12.503 -24.367 1.00 90.12 196 ASP A N 1
ATOM 1561 C CA . ASP A 1 196 ? 15.283 -12.410 -25.827 1.00 90.12 196 ASP A CA 1
ATOM 1562 C C . ASP A 1 196 ? 14.353 -11.285 -26.316 1.00 90.12 196 ASP A C 1
ATOM 1564 O O . ASP A 1 196 ? 13.611 -10.672 -25.548 1.00 90.12 196 ASP A O 1
ATOM 1568 N N . ARG A 1 197 ? 14.434 -10.978 -27.614 1.00 86.56 197 ARG A N 1
ATOM 1569 C CA . ARG A 1 197 ? 13.716 -9.851 -28.219 1.00 86.56 197 ARG A CA 1
ATOM 1570 C C . ARG A 1 197 ? 12.198 -9.987 -28.107 1.00 86.56 197 ARG A C 1
ATOM 1572 O O . ARG A 1 197 ? 11.526 -8.984 -27.890 1.00 86.56 197 ARG A O 1
ATOM 1579 N N . GLU A 1 198 ? 11.669 -11.183 -28.328 1.00 87.75 198 GLU A N 1
ATOM 1580 C CA . GLU A 1 198 ? 10.225 -11.418 -28.383 1.00 87.75 198 GLU A CA 1
ATOM 1581 C C . GLU A 1 198 ? 9.619 -11.222 -26.994 1.00 87.75 198 GLU A C 1
ATOM 1583 O O . GLU A 1 198 ? 8.769 -10.351 -26.806 1.00 87.75 198 GLU A O 1
ATOM 1588 N N . THR A 1 199 ? 10.197 -11.898 -26.000 1.00 88.69 199 THR A N 1
ATOM 1589 C CA . THR A 1 199 ? 9.822 -11.780 -24.587 1.00 88.69 199 THR A CA 1
ATOM 1590 C C . THR A 1 199 ? 9.975 -10.346 -24.074 1.00 88.69 199 THR A C 1
ATOM 1592 O O . THR A 1 199 ? 9.144 -9.844 -23.314 1.00 88.69 199 THR A O 1
ATOM 1595 N N . ALA A 1 200 ? 11.031 -9.644 -24.495 1.00 87.00 200 ALA A N 1
ATOM 1596 C CA . ALA A 1 200 ? 11.231 -8.253 -24.121 1.00 87.00 200 ALA A CA 1
ATOM 1597 C C . ALA A 1 200 ? 10.139 -7.340 -24.690 1.00 87.00 200 ALA A C 1
ATOM 1599 O O . ALA A 1 200 ? 9.609 -6.510 -23.959 1.00 87.00 200 ALA A O 1
ATOM 1600 N N . ILE A 1 201 ? 9.772 -7.494 -25.965 1.00 84.19 201 ILE A N 1
ATOM 1601 C CA . ILE A 1 201 ? 8.699 -6.702 -26.582 1.00 84.19 201 ILE A CA 1
ATOM 1602 C C . ILE A 1 201 ? 7.371 -6.931 -25.856 1.00 84.19 201 ILE A C 1
ATOM 1604 O O . ILE A 1 201 ? 6.662 -5.963 -25.588 1.00 84.19 201 ILE A O 1
ATOM 1608 N N . GLU A 1 202 ? 7.045 -8.178 -25.515 1.00 86.62 202 GLU A N 1
ATOM 1609 C CA . GLU A 1 202 ? 5.844 -8.494 -24.734 1.00 86.62 202 GLU A CA 1
ATOM 1610 C C . GLU A 1 202 ? 5.883 -7.833 -23.354 1.00 86.62 202 GLU A C 1
ATOM 1612 O O . GLU A 1 202 ? 4.952 -7.117 -22.990 1.00 86.62 202 GLU A O 1
ATOM 1617 N N . THR A 1 203 ? 7.004 -7.954 -22.639 1.00 86.75 203 THR A N 1
ATOM 1618 C CA . THR A 1 203 ? 7.187 -7.333 -21.316 1.00 86.75 203 THR A CA 1
ATOM 1619 C C . THR A 1 203 ? 7.006 -5.812 -21.363 1.00 86.75 203 THR A C 1
ATOM 1621 O O . THR A 1 203 ? 6.395 -5.227 -20.471 1.00 86.75 203 THR A O 1
ATOM 1624 N N . LEU A 1 204 ? 7.523 -5.146 -22.401 1.00 83.19 204 LEU A N 1
ATOM 1625 C CA . LEU A 1 204 ? 7.406 -3.692 -22.542 1.00 83.19 204 LEU A CA 1
ATOM 1626 C C . LEU A 1 204 ? 5.976 -3.252 -22.893 1.00 83.19 204 LEU A C 1
ATOM 1628 O O . LEU A 1 204 ? 5.571 -2.164 -22.491 1.00 83.19 204 LEU A O 1
ATOM 1632 N N . LYS A 1 205 ? 5.195 -4.094 -23.585 1.00 81.25 205 LYS A N 1
ATOM 1633 C CA . LYS A 1 205 ? 3.769 -3.845 -23.876 1.00 81.25 205 LYS A CA 1
ATOM 1634 C C . LYS A 1 205 ? 2.886 -3.941 -22.632 1.00 81.25 205 LYS A C 1
ATOM 1636 O O . LYS A 1 205 ? 1.811 -3.347 -22.598 1.00 81.25 205 LYS A O 1
ATOM 1641 N N . GLU A 1 206 ? 3.340 -4.653 -21.605 1.00 81.25 206 GLU A N 1
ATOM 1642 C CA . GLU A 1 206 ? 2.663 -4.750 -20.308 1.00 81.25 206 GLU A CA 1
ATOM 1643 C C . GLU A 1 206 ? 2.944 -3.559 -19.379 1.00 81.25 206 GLU A C 1
ATOM 1645 O O . GLU A 1 206 ? 2.387 -3.499 -18.275 1.00 81.25 206 GLU A O 1
ATOM 1650 N N . LEU A 1 207 ? 3.792 -2.605 -19.792 1.00 81.31 207 LEU A N 1
ATOM 1651 C CA . LEU A 1 207 ? 4.059 -1.419 -18.987 1.00 81.31 207 LEU A CA 1
ATOM 1652 C C . LEU A 1 207 ? 2.761 -0.684 -18.670 1.00 81.31 207 LEU A C 1
ATOM 1654 O O . LEU A 1 207 ? 1.924 -0.392 -19.529 1.00 81.31 207 LEU A O 1
ATOM 1658 N N . LYS A 1 208 ? 2.591 -0.405 -17.379 1.00 79.31 208 LYS A N 1
ATOM 1659 C CA . LYS A 1 208 ? 1.356 0.172 -16.866 1.00 79.31 208 LYS A CA 1
ATOM 1660 C C . LYS A 1 208 ? 1.199 1.600 -17.409 1.00 79.31 208 LYS A C 1
ATOM 1662 O O . LYS A 1 208 ? 2.188 2.316 -17.554 1.00 79.31 208 LYS A O 1
ATOM 1667 N N . PRO A 1 209 ? -0.043 2.049 -17.668 1.00 83.75 209 PRO A N 1
ATOM 1668 C CA . PRO A 1 209 ? -0.296 3.428 -18.067 1.00 83.75 209 PRO A CA 1
ATOM 1669 C C . PRO A 1 209 ? 0.183 4.418 -16.988 1.00 83.75 209 PRO A C 1
ATOM 1671 O O . PRO A 1 209 ? 0.369 4.012 -15.832 1.00 83.75 209 PRO A O 1
ATOM 1674 N N . PRO A 1 210 ? 0.322 5.716 -17.333 1.00 87.06 210 PRO A N 1
ATOM 1675 C CA . PRO A 1 210 ? 0.662 6.758 -16.370 1.00 87.06 210 PRO A CA 1
ATOM 1676 C C . PRO A 1 210 ? -0.253 6.718 -15.145 1.00 87.06 210 PRO A C 1
ATOM 1678 O O . PRO A 1 210 ? -1.420 6.320 -15.223 1.00 87.06 210 PRO A O 1
ATOM 1681 N N . LYS A 1 211 ? 0.307 7.116 -14.004 1.00 91.44 211 LYS A N 1
ATOM 1682 C CA . LYS A 1 211 ? -0.346 7.078 -12.695 1.00 91.44 211 LYS A CA 1
ATOM 1683 C C . LYS A 1 211 ? -0.304 8.483 -12.099 1.00 91.44 211 LYS A C 1
ATOM 1685 O O . LYS A 1 211 ? 0.688 9.185 -12.287 1.00 91.44 211 LYS A O 1
ATOM 1690 N N . TRP A 1 212 ? -1.349 8.908 -11.404 1.00 92.56 212 TRP A N 1
ATOM 1691 C CA . TRP A 1 212 ? -1.424 10.256 -10.826 1.00 92.56 212 TRP A CA 1
ATOM 1692 C C . TRP A 1 212 ? -2.248 10.278 -9.540 1.00 92.56 212 TRP A C 1
ATOM 1694 O O . TRP A 1 212 ? -3.042 9.365 -9.298 1.00 92.56 212 TRP A O 1
ATOM 1704 N N . ILE A 1 213 ? -2.031 11.298 -8.708 1.00 92.69 213 ILE A N 1
ATOM 1705 C CA . ILE A 1 213 ? -2.732 11.475 -7.428 1.00 92.69 213 ILE A CA 1
ATOM 1706 C C . ILE A 1 213 ? -3.935 12.411 -7.637 1.00 92.69 213 ILE A C 1
ATOM 1708 O O . ILE A 1 213 ? -3.729 13.596 -7.927 1.00 92.69 213 ILE A O 1
ATOM 1712 N N . PRO A 1 214 ? -5.183 11.926 -7.489 1.00 88.62 214 PRO A N 1
ATOM 1713 C CA . PRO A 1 214 ? -6.368 12.757 -7.646 1.00 88.62 214 PRO A CA 1
ATOM 1714 C C . PRO A 1 214 ? -6.495 13.801 -6.539 1.00 88.62 214 PRO A C 1
ATOM 1716 O O . PRO A 1 214 ? -6.192 13.530 -5.378 1.00 88.62 214 PRO A O 1
ATOM 1719 N N . GLY A 1 215 ? -6.933 15.006 -6.911 1.00 86.31 215 GLY A N 1
ATOM 1720 C CA . GLY A 1 215 ? -7.049 16.152 -6.002 1.00 86.31 215 GLY A CA 1
ATOM 1721 C C . GLY A 1 215 ? -5.749 16.943 -5.826 1.00 86.31 215 GLY A C 1
ATOM 1722 O O . GLY A 1 215 ? -5.803 18.129 -5.508 1.00 86.31 215 GLY A O 1
ATOM 1723 N N . GLU A 1 216 ? -4.595 16.324 -6.086 1.00 86.88 216 GLU A N 1
ATOM 1724 C CA . GLU A 1 216 ? -3.300 17.011 -6.192 1.00 86.88 216 GLU A CA 1
ATOM 1725 C C . GLU A 1 216 ? -2.921 17.276 -7.662 1.00 86.88 216 GLU A C 1
ATOM 1727 O O . GLU A 1 216 ? -2.124 18.168 -7.945 1.00 86.88 216 GLU A O 1
ATOM 1732 N N . GLU A 1 217 ? -3.500 16.513 -8.599 1.00 83.06 217 GLU A N 1
ATOM 1733 C CA . GLU A 1 217 ? -3.216 16.555 -10.044 1.00 83.06 217 GLU A CA 1
ATOM 1734 C C . GLU A 1 217 ? -1.721 16.366 -10.372 1.00 83.06 217 GLU A C 1
ATOM 1736 O O . GLU A 1 217 ? -1.206 16.829 -11.393 1.00 83.06 217 GLU A O 1
ATOM 1741 N N . VAL A 1 218 ? -1.008 15.654 -9.492 1.00 86.38 218 VAL A N 1
ATOM 1742 C CA . VAL A 1 218 ? 0.420 15.355 -9.625 1.00 86.38 218 VAL A CA 1
ATOM 1743 C C . VAL A 1 218 ? 0.598 14.039 -10.371 1.00 86.38 218 VAL A C 1
ATOM 1745 O O . VAL A 1 218 ? 0.154 12.978 -9.923 1.00 86.38 218 VAL A O 1
ATOM 1748 N N . LEU A 1 219 ? 1.291 14.104 -11.508 1.00 90.00 219 LEU A N 1
ATOM 1749 C CA . LEU A 1 219 ? 1.717 12.926 -12.254 1.00 90.00 219 LEU A CA 1
ATOM 1750 C C . LEU A 1 219 ? 2.856 12.224 -11.511 1.00 90.00 219 LEU A C 1
ATOM 1752 O O . LEU A 1 219 ? 3.856 12.851 -11.158 1.00 90.00 219 LEU A O 1
ATOM 1756 N N . LEU A 1 220 ? 2.715 10.920 -11.299 1.00 92.56 220 LEU A N 1
ATOM 1757 C CA . LEU A 1 220 ? 3.752 10.113 -10.672 1.00 92.56 220 LEU A CA 1
ATOM 1758 C C . LEU A 1 220 ? 4.869 9.789 -11.677 1.00 92.56 220 LEU A C 1
ATOM 1760 O O . LEU A 1 220 ? 4.613 9.716 -12.889 1.00 92.56 220 LEU A O 1
ATOM 1764 N N . PRO A 1 221 ? 6.104 9.563 -11.189 1.00 90.50 221 PRO A N 1
ATOM 1765 C CA . PRO A 1 221 ? 7.187 9.066 -12.025 1.00 90.50 221 PRO A CA 1
ATOM 1766 C C . PRO A 1 221 ? 6.751 7.782 -12.745 1.00 90.50 221 PRO A C 1
ATOM 1768 O O . PRO A 1 221 ? 6.286 6.834 -12.111 1.00 90.50 221 PRO A O 1
ATOM 1771 N N . HIS A 1 222 ? 6.864 7.775 -14.072 1.00 89.31 222 HIS A N 1
ATOM 1772 C CA . HIS A 1 222 ? 6.501 6.640 -14.920 1.00 89.31 222 HIS A CA 1
ATOM 1773 C C . HIS A 1 222 ? 7.349 6.640 -16.192 1.00 89.31 222 HIS A C 1
ATOM 1775 O O . HIS A 1 222 ? 7.831 7.693 -16.626 1.00 89.31 222 HIS A O 1
ATOM 1781 N N . LEU A 1 223 ? 7.500 5.470 -16.805 1.00 87.69 223 LEU A N 1
ATOM 1782 C CA . LEU A 1 223 ? 8.173 5.321 -18.093 1.00 87.69 223 LEU A CA 1
ATOM 1783 C C . LEU A 1 223 ? 7.157 5.005 -19.184 1.00 87.69 223 LEU A C 1
ATOM 1785 O O . LEU A 1 223 ? 6.628 3.900 -19.264 1.00 87.69 223 LEU A O 1
ATOM 1789 N N . ASP A 1 224 ? 6.901 5.984 -20.051 1.00 79.44 224 ASP A N 1
ATOM 1790 C CA . ASP A 1 224 ? 6.083 5.776 -21.242 1.00 79.44 224 ASP A CA 1
ATOM 1791 C C . ASP A 1 224 ? 6.956 5.335 -22.419 1.00 79.44 224 ASP A C 1
ATOM 1793 O O . ASP A 1 224 ? 7.588 6.152 -23.093 1.00 79.44 224 ASP A O 1
ATOM 1797 N N . LEU A 1 225 ? 6.987 4.024 -22.666 1.00 76.00 225 LEU A N 1
ATOM 1798 C CA . LEU A 1 225 ? 7.723 3.448 -23.791 1.00 76.00 225 LEU A CA 1
ATOM 1799 C C . LEU A 1 225 ? 6.871 3.259 -25.049 1.00 76.00 225 LEU A C 1
ATOM 1801 O O . LEU A 1 225 ? 7.414 2.891 -26.090 1.00 76.00 225 LEU A O 1
ATOM 1805 N N . ARG A 1 226 ? 5.575 3.604 -25.023 1.00 73.00 226 ARG A N 1
ATOM 1806 C CA . ARG A 1 226 ? 4.696 3.506 -26.204 1.00 73.00 226 ARG A CA 1
ATOM 1807 C C . ARG A 1 226 ? 5.226 4.287 -27.415 1.00 73.00 226 ARG A C 1
ATOM 1809 O O . ARG A 1 226 ? 5.199 3.752 -28.524 1.00 73.00 226 ARG A O 1
ATOM 1816 N N . PRO A 1 227 ? 5.777 5.512 -27.263 1.00 68.56 227 PRO A N 1
ATOM 1817 C CA . PRO A 1 227 ? 6.355 6.247 -28.390 1.00 68.56 227 PRO A CA 1
ATOM 1818 C C . PRO A 1 227 ? 7.561 5.550 -29.034 1.00 68.56 227 PRO A C 1
ATOM 1820 O O . PRO A 1 227 ? 7.867 5.806 -30.200 1.00 68.56 227 PRO A O 1
ATOM 1823 N N . VAL A 1 228 ? 8.240 4.671 -28.293 1.00 68.25 228 VAL A N 1
ATOM 1824 C CA . VAL A 1 228 ? 9.456 3.967 -28.720 1.00 68.25 228 VAL A CA 1
ATOM 1825 C C . VAL A 1 228 ? 9.241 2.483 -29.009 1.00 68.25 228 VAL A C 1
ATOM 1827 O O . VAL A 1 228 ? 10.143 1.855 -29.555 1.00 68.25 228 VAL A O 1
ATOM 1830 N N . GLU A 1 229 ? 8.038 1.940 -28.806 1.00 70.00 229 GLU A N 1
ATOM 1831 C CA . GLU A 1 229 ? 7.661 0.578 -29.226 1.00 70.00 229 GLU A CA 1
ATOM 1832 C C . GLU A 1 229 ? 8.016 0.317 -30.695 1.00 70.00 229 GLU A C 1
ATOM 1834 O O . GLU A 1 229 ? 8.691 -0.655 -31.023 1.00 70.00 229 GLU A O 1
ATOM 1839 N N . ARG A 1 230 ? 7.659 1.247 -31.591 1.00 69.38 230 ARG A N 1
ATOM 1840 C CA . ARG A 1 230 ? 7.966 1.127 -33.028 1.00 69.38 230 ARG A CA 1
ATOM 1841 C C . ARG A 1 230 ? 9.463 1.155 -33.331 1.00 69.38 230 ARG A C 1
ATOM 1843 O O . ARG A 1 230 ? 9.878 0.640 -34.368 1.00 69.38 230 ARG A O 1
ATOM 1850 N N . PHE A 1 231 ? 10.258 1.798 -32.479 1.00 72.44 231 PHE A N 1
ATOM 1851 C CA . PHE A 1 231 ? 11.712 1.811 -32.602 1.00 72.44 231 PHE A CA 1
ATOM 1852 C C . PHE A 1 231 ? 12.290 0.466 -32.150 1.00 72.44 231 PHE A C 1
ATOM 1854 O O . PHE A 1 231 ? 13.034 -0.151 -32.907 1.00 72.44 231 PHE A O 1
ATOM 1861 N N . VAL A 1 232 ? 11.855 -0.041 -30.995 1.00 71.88 232 VAL A N 1
ATOM 1862 C CA . VAL A 1 232 ? 12.203 -1.370 -30.461 1.00 71.88 232 VAL A CA 1
ATOM 1863 C C . VAL A 1 232 ? 11.838 -2.505 -31.435 1.00 71.88 232 VAL A C 1
ATOM 1865 O O . VAL A 1 232 ? 12.606 -3.449 -31.646 1.00 71.88 232 VAL A O 1
ATOM 1868 N N . GLU A 1 233 ? 10.693 -2.401 -32.108 1.00 73.38 233 GLU A N 1
ATOM 1869 C CA . GLU A 1 233 ? 10.239 -3.392 -33.092 1.00 73.38 233 GLU A CA 1
ATOM 1870 C C . GLU A 1 233 ? 11.064 -3.391 -34.391 1.00 73.38 233 GLU A C 1
ATOM 1872 O O . GLU A 1 233 ? 11.112 -4.405 -35.084 1.00 73.38 233 GLU A O 1
ATOM 1877 N N . ARG A 1 234 ? 11.730 -2.282 -34.737 1.00 81.31 234 ARG A N 1
ATOM 1878 C CA . ARG A 1 234 ? 12.418 -2.115 -36.034 1.00 81.31 234 ARG A CA 1
ATOM 1879 C C . ARG A 1 234 ? 13.937 -2.098 -35.942 1.00 81.31 234 ARG A C 1
ATOM 1881 O O . ARG A 1 234 ? 14.596 -2.477 -36.906 1.00 81.31 234 ARG A O 1
ATOM 1888 N N . ALA A 1 235 ? 14.490 -1.646 -34.823 1.00 82.50 235 ALA A N 1
ATOM 1889 C CA . ALA A 1 235 ? 15.927 -1.562 -34.615 1.00 82.50 235 ALA A CA 1
ATOM 1890 C C . ALA A 1 235 ? 16.562 -2.953 -34.464 1.00 82.50 235 ALA A C 1
ATOM 1892 O O . ALA A 1 235 ? 15.881 -3.954 -34.216 1.00 82.50 235 ALA A O 1
ATOM 1893 N N . GLU A 1 236 ? 17.886 -3.019 -34.591 1.00 87.44 236 GLU A N 1
ATOM 1894 C CA . GLU A 1 236 ? 18.631 -4.188 -34.132 1.00 87.44 236 GLU A CA 1
ATOM 1895 C C . GLU A 1 236 ? 18.478 -4.347 -32.612 1.00 87.44 236 GLU A C 1
ATOM 1897 O O . GLU A 1 236 ? 18.340 -3.374 -31.861 1.00 87.44 236 GLU A O 1
ATOM 1902 N N . TRP A 1 237 ? 18.478 -5.595 -32.142 1.00 87.44 237 TRP A N 1
ATOM 1903 C CA . TRP A 1 237 ? 18.207 -5.884 -30.733 1.00 87.44 237 TRP A CA 1
ATOM 1904 C C . TRP A 1 237 ? 19.292 -5.332 -29.798 1.00 87.44 237 TRP A C 1
ATOM 1906 O O . TRP A 1 237 ? 18.977 -4.840 -28.718 1.00 87.44 237 TRP A O 1
ATOM 1916 N N . SER A 1 238 ? 20.552 -5.329 -30.238 1.00 88.31 238 SER A N 1
ATOM 1917 C CA . SER A 1 238 ? 21.680 -4.690 -29.542 1.00 88.31 238 SER A CA 1
ATOM 1918 C C . SER A 1 238 ? 21.421 -3.205 -29.274 1.00 88.31 238 SER A C 1
ATOM 1920 O O . SER A 1 238 ? 21.487 -2.767 -28.129 1.00 88.31 238 SER A O 1
ATOM 1922 N N . VAL A 1 239 ? 21.027 -2.458 -30.309 1.00 89.56 239 VAL A N 1
ATOM 1923 C CA . VAL A 1 239 ? 20.698 -1.025 -30.220 1.00 89.56 239 VAL A CA 1
ATOM 1924 C C . VAL A 1 239 ? 19.520 -0.787 -29.277 1.00 89.56 239 VAL A C 1
ATOM 1926 O O . VAL A 1 239 ? 19.514 0.160 -28.493 1.00 89.56 239 VAL A O 1
ATOM 1929 N N . THR A 1 240 ? 18.522 -1.669 -29.312 1.00 87.75 240 THR A N 1
ATOM 1930 C CA . THR A 1 240 ? 17.392 -1.581 -28.384 1.00 87.75 240 THR A CA 1
ATOM 1931 C C . THR A 1 240 ? 17.829 -1.770 -26.933 1.00 87.75 240 THR A C 1
ATOM 1933 O O . THR A 1 240 ? 17.396 -1.013 -26.066 1.00 87.75 240 THR A O 1
ATOM 1936 N N . LYS A 1 241 ? 18.694 -2.752 -26.654 1.00 90.19 241 LYS A N 1
ATOM 1937 C CA . LYS A 1 241 ? 19.218 -2.969 -25.301 1.00 90.19 241 LYS A CA 1
ATOM 1938 C C . LYS A 1 241 ? 19.999 -1.761 -24.796 1.00 90.19 241 LYS A C 1
ATOM 1940 O O . LYS A 1 241 ? 19.801 -1.368 -23.652 1.00 90.19 241 LYS A O 1
ATOM 1945 N N . GLU A 1 242 ? 20.829 -1.147 -25.637 1.00 91.75 242 GLU A N 1
ATOM 1946 C CA . GLU A 1 242 ? 21.548 0.084 -25.283 1.00 91.75 242 GLU A CA 1
ATOM 1947 C C . GLU A 1 242 ? 20.582 1.223 -24.934 1.00 91.75 242 GLU A C 1
ATOM 1949 O O . GLU A 1 242 ? 20.744 1.881 -23.906 1.00 91.75 242 GLU A O 1
ATOM 1954 N N . TYR A 1 243 ? 19.528 1.409 -25.735 1.00 90.25 243 TYR A N 1
ATOM 1955 C CA . TYR A 1 243 ? 18.502 2.414 -25.465 1.00 90.25 243 TYR A CA 1
ATOM 1956 C C . TYR A 1 243 ? 17.762 2.155 -24.144 1.00 90.25 243 TYR A C 1
ATOM 1958 O O . TYR A 1 243 ? 17.640 3.055 -23.315 1.00 90.25 243 TYR A O 1
ATOM 1966 N N . LEU A 1 244 ? 17.294 0.924 -23.915 1.00 90.56 244 LEU A N 1
ATOM 1967 C CA . LEU A 1 244 ? 16.593 0.550 -22.682 1.00 90.56 244 LEU A CA 1
ATOM 1968 C C . LEU A 1 244 ? 17.494 0.678 -21.448 1.00 90.56 244 LEU A C 1
ATOM 1970 O O . LEU A 1 244 ? 17.029 1.115 -20.396 1.00 90.56 244 LEU A O 1
ATOM 1974 N N . ALA A 1 245 ? 18.782 0.345 -21.574 1.00 93.25 245 ALA A N 1
ATOM 1975 C CA . ALA A 1 245 ? 19.759 0.525 -20.507 1.00 93.25 245 ALA A CA 1
ATOM 1976 C C . ALA A 1 245 ? 19.937 2.008 -20.153 1.00 93.25 245 ALA A C 1
ATOM 1978 O O . ALA A 1 245 ? 19.993 2.354 -18.972 1.00 93.25 245 ALA A O 1
ATOM 1979 N N . GLU A 1 246 ? 19.959 2.891 -21.153 1.00 93.06 246 GLU A N 1
ATOM 1980 C CA . GLU A 1 246 ? 20.032 4.335 -20.929 1.00 93.06 246 GLU A CA 1
ATOM 1981 C C . GLU A 1 246 ? 18.748 4.886 -20.291 1.00 93.06 246 GLU A C 1
ATOM 1983 O O . GLU A 1 246 ? 18.819 5.652 -19.329 1.00 93.06 246 GLU A O 1
ATOM 1988 N N . VAL A 1 247 ? 17.571 4.443 -20.747 1.00 91.69 247 VAL A N 1
ATOM 1989 C CA . VAL A 1 247 ? 16.290 4.793 -20.113 1.00 91.69 247 VAL A CA 1
ATOM 1990 C C . VAL A 1 247 ? 16.277 4.360 -18.650 1.00 91.69 247 VAL A C 1
ATOM 1992 O O . VAL A 1 247 ? 15.959 5.172 -17.780 1.00 91.69 247 VAL A O 1
ATOM 1995 N N . LYS A 1 248 ? 16.674 3.113 -18.358 1.00 93.44 248 LYS A N 1
ATOM 1996 C CA . LYS A 1 248 ? 16.795 2.609 -16.985 1.00 93.44 248 LYS A CA 1
ATOM 1997 C C . LYS A 1 248 ? 17.733 3.501 -16.173 1.00 93.44 248 LYS A C 1
ATOM 1999 O O . LYS A 1 248 ? 17.369 3.932 -15.084 1.00 93.44 248 LYS A O 1
ATOM 2004 N N . ARG A 1 249 ? 18.918 3.824 -16.702 1.00 94.44 249 ARG A N 1
ATOM 2005 C CA . ARG A 1 249 ? 19.917 4.667 -16.025 1.00 94.44 249 ARG A CA 1
ATOM 2006 C C . ARG A 1 249 ? 19.363 6.044 -15.654 1.00 94.44 249 ARG A C 1
ATOM 2008 O O . ARG A 1 249 ? 19.671 6.544 -14.575 1.00 94.44 249 ARG A O 1
ATOM 2015 N N . LEU A 1 250 ? 18.569 6.660 -16.529 1.00 92.44 250 LEU A N 1
ATOM 2016 C CA . LEU A 1 250 ? 17.922 7.947 -16.257 1.00 92.44 250 LEU A CA 1
ATOM 2017 C C . LEU A 1 250 ? 16.791 7.812 -15.231 1.00 92.44 250 LEU A C 1
ATOM 2019 O O . LEU A 1 250 ? 16.717 8.609 -14.301 1.00 92.44 250 LEU A O 1
ATOM 2023 N N . ALA A 1 251 ? 15.954 6.783 -15.358 1.00 92.69 251 ALA A N 1
ATOM 2024 C CA . ALA A 1 251 ? 14.846 6.522 -14.442 1.00 92.69 251 ALA A CA 1
ATOM 2025 C C . ALA A 1 251 ? 15.319 6.233 -13.009 1.00 92.69 251 ALA A C 1
ATOM 2027 O O . ALA A 1 251 ? 14.706 6.683 -12.045 1.00 92.69 251 ALA A O 1
ATOM 2028 N N . VAL A 1 252 ? 16.451 5.538 -12.860 1.00 95.12 252 VAL A N 1
ATOM 2029 C CA . VAL A 1 252 ? 17.078 5.265 -11.559 1.00 95.12 252 VAL A CA 1
ATOM 2030 C C . VAL A 1 252 ? 17.443 6.556 -10.817 1.00 95.12 252 VAL A C 1
ATOM 2032 O O . VAL A 1 252 ? 17.333 6.589 -9.597 1.00 95.12 252 VAL A O 1
ATOM 2035 N N . GLN A 1 253 ? 17.785 7.645 -11.516 1.00 93.19 253 GLN A N 1
ATOM 2036 C CA . GLN A 1 253 ? 18.081 8.937 -10.872 1.00 93.19 253 GLN A CA 1
ATOM 2037 C C . GLN A 1 253 ? 16.852 9.564 -10.200 1.00 93.19 253 GLN A C 1
ATOM 2039 O O . GLN A 1 253 ? 16.995 10.407 -9.317 1.00 93.19 253 GLN A O 1
ATOM 2044 N N . TRP A 1 254 ? 15.633 9.164 -10.580 1.00 94.25 254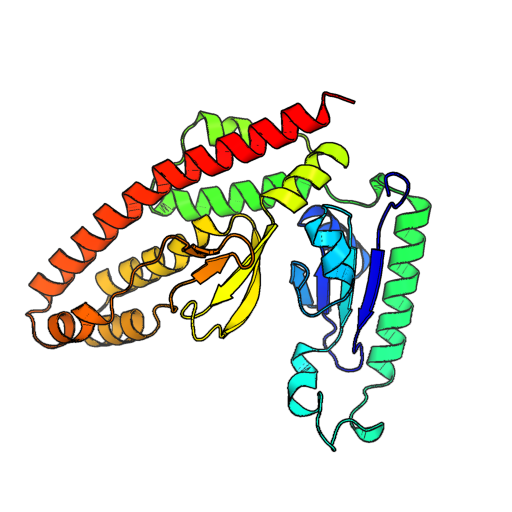 TRP A N 1
ATOM 2045 C CA . TRP A 1 254 ? 14.431 9.6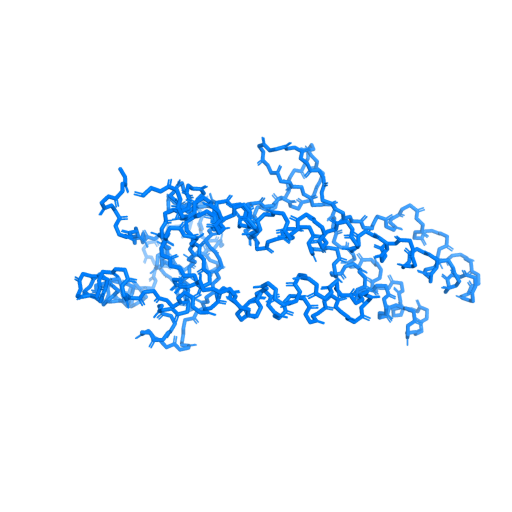02 -9.870 1.00 94.25 254 TRP A CA 1
ATOM 2046 C C . TRP A 1 254 ? 14.362 9.025 -8.459 1.00 94.25 254 TRP A C 1
ATOM 2048 O O . TRP A 1 254 ? 13.797 9.681 -7.588 1.00 94.25 254 TRP A O 1
ATOM 2058 N N . LEU A 1 255 ? 14.966 7.856 -8.208 1.00 96.19 255 LEU A N 1
ATOM 2059 C CA . LEU A 1 255 ? 14.959 7.240 -6.880 1.00 96.19 255 LEU A CA 1
ATOM 2060 C C . LEU A 1 255 ? 15.614 8.137 -5.832 1.00 96.19 255 LEU A C 1
ATOM 2062 O O . LEU A 1 255 ? 15.090 8.227 -4.731 1.00 96.19 255 LEU A O 1
ATOM 2066 N N . ASP A 1 256 ? 16.673 8.869 -6.180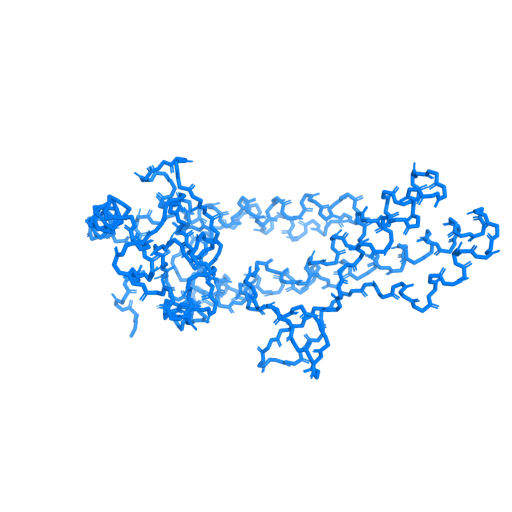 1.00 94.12 256 ASP A N 1
ATOM 2067 C CA . ASP A 1 256 ? 17.351 9.772 -5.243 1.00 94.12 256 ASP A CA 1
ATOM 2068 C C . ASP A 1 256 ? 16.400 10.867 -4.739 1.00 94.12 256 ASP A C 1
ATOM 2070 O O . ASP A 1 256 ? 16.264 11.092 -3.537 1.00 94.12 256 ASP A O 1
ATOM 2074 N N . ARG A 1 257 ? 15.632 11.474 -5.653 1.00 95.00 257 ARG A N 1
ATOM 2075 C CA . ARG A 1 257 ? 14.602 12.455 -5.293 1.00 95.00 257 ARG A CA 1
ATOM 2076 C C . ARG A 1 257 ? 13.472 11.829 -4.475 1.00 95.00 257 ARG A C 1
ATOM 2078 O O . ARG A 1 257 ? 12.970 12.456 -3.546 1.00 95.00 257 ARG A O 1
ATOM 2085 N N . ILE A 1 258 ? 13.061 10.613 -4.826 1.00 97.12 258 ILE A N 1
ATOM 2086 C CA . ILE A 1 258 ? 12.007 9.885 -4.113 1.00 97.12 258 ILE A CA 1
ATOM 2087 C C . ILE A 1 258 ? 12.453 9.563 -2.679 1.00 97.12 258 ILE A C 1
ATOM 2089 O O . ILE A 1 258 ? 11.659 9.694 -1.748 1.00 97.12 258 ILE A O 1
ATOM 2093 N N . TYR A 1 259 ? 13.722 9.199 -2.478 1.00 98.25 259 TYR A N 1
ATOM 2094 C CA . TYR A 1 259 ? 14.299 8.992 -1.152 1.00 98.25 259 TYR A CA 1
ATOM 2095 C C . TYR A 1 259 ? 14.287 10.278 -0.321 1.00 98.25 259 TYR A C 1
ATOM 2097 O O . TYR A 1 259 ? 13.871 10.236 0.835 1.00 98.25 259 TYR A O 1
ATOM 2105 N N . ASP A 1 260 ? 14.669 11.414 -0.906 1.00 96.94 260 ASP A N 1
ATOM 2106 C CA . ASP A 1 260 ? 14.640 12.715 -0.224 1.00 96.94 260 ASP A CA 1
ATOM 2107 C C . ASP A 1 260 ? 13.213 13.174 0.122 1.00 96.94 260 ASP A C 1
ATOM 2109 O O . ASP A 1 260 ? 12.978 13.822 1.145 1.00 96.94 260 ASP A O 1
ATOM 2113 N N . GLU A 1 261 ? 12.234 12.876 -0.733 1.00 96.25 261 GLU A N 1
ATOM 2114 C CA . GLU A 1 261 ? 10.816 13.119 -0.448 1.00 96.25 261 GLU A CA 1
ATOM 2115 C C . GLU A 1 261 ? 10.326 12.234 0.706 1.00 96.25 261 GLU A C 1
ATOM 2117 O O . GLU A 1 261 ? 9.763 12.757 1.666 1.00 96.25 261 GLU A O 1
ATOM 2122 N N . LEU A 1 262 ? 10.613 10.928 0.678 1.00 98.00 262 LEU A N 1
ATOM 2123 C CA . LEU A 1 262 ? 10.232 10.012 1.756 1.00 98.00 262 LEU A CA 1
ATOM 2124 C C . LEU A 1 262 ? 10.876 10.396 3.095 1.00 98.00 262 LEU A C 1
ATOM 2126 O O . LEU A 1 262 ? 10.201 10.372 4.122 1.00 98.00 262 LEU A O 1
ATOM 2130 N N . LEU A 1 263 ? 12.160 10.766 3.086 1.00 97.62 263 LEU A N 1
ATOM 2131 C CA . LEU A 1 263 ? 12.878 11.218 4.277 1.00 97.62 263 LEU A CA 1
ATOM 2132 C C . LEU A 1 263 ? 12.160 12.403 4.929 1.00 97.62 263 LEU A C 1
ATOM 2134 O O . LEU A 1 263 ? 11.834 12.341 6.112 1.00 97.62 263 LEU A O 1
ATOM 2138 N N . ARG A 1 264 ? 11.838 13.436 4.141 1.00 96.62 264 ARG A N 1
ATOM 2139 C CA . ARG A 1 264 ? 11.153 14.639 4.633 1.00 96.62 264 ARG A CA 1
ATOM 2140 C C . ARG A 1 264 ? 9.761 14.349 5.184 1.00 96.62 264 ARG A C 1
ATOM 2142 O O . ARG A 1 264 ? 9.388 14.924 6.202 1.00 96.62 264 ARG A O 1
ATOM 2149 N N . GLU A 1 265 ? 8.996 13.473 4.537 1.00 96.31 265 GLU A N 1
ATOM 2150 C CA . GLU A 1 265 ? 7.661 13.104 5.024 1.00 96.31 265 GLU A CA 1
ATOM 2151 C C . GLU A 1 265 ? 7.729 12.324 6.347 1.00 96.31 265 GLU A C 1
ATOM 2153 O O . GLU A 1 265 ? 6.924 12.573 7.244 1.00 96.31 265 GLU A O 1
ATOM 2158 N N . ILE A 1 266 ? 8.708 11.425 6.517 1.00 97.19 266 ILE A N 1
ATOM 2159 C CA . ILE A 1 266 ? 8.894 10.689 7.779 1.00 97.19 266 ILE A CA 1
ATOM 2160 C C . ILE A 1 266 ? 9.384 11.627 8.888 1.00 97.19 266 ILE A C 1
ATOM 2162 O O . ILE A 1 266 ? 8.830 11.600 9.984 1.00 97.19 266 ILE A O 1
ATOM 2166 N N . GLU A 1 267 ? 10.379 12.478 8.621 1.00 95.69 267 GLU A N 1
ATOM 2167 C CA . GLU A 1 267 ? 10.858 13.475 9.592 1.00 95.69 267 GLU A CA 1
ATOM 2168 C C . GLU A 1 267 ? 9.733 14.418 10.025 1.00 95.69 267 GLU A C 1
ATOM 2170 O O . GLU A 1 267 ? 9.555 14.664 11.218 1.00 95.69 267 GLU A O 1
ATOM 2175 N N . GLY A 1 268 ? 8.933 14.896 9.068 1.00 94.06 268 GLY A N 1
ATOM 2176 C CA . GLY A 1 268 ? 7.769 15.731 9.343 1.00 94.06 268 GLY A CA 1
ATOM 2177 C C . GLY A 1 268 ? 6.714 15.013 10.185 1.00 94.06 268 GLY A C 1
ATOM 2178 O O . GLY A 1 268 ? 6.130 15.627 11.075 1.00 94.06 268 GLY A O 1
ATOM 2179 N N . ALA A 1 269 ? 6.493 13.715 9.953 1.00 94.06 269 ALA A N 1
ATOM 2180 C CA . ALA A 1 269 ? 5.564 12.916 10.747 1.00 94.06 269 ALA A CA 1
ATOM 2181 C C . ALA A 1 269 ? 6.032 12.714 12.193 1.00 94.06 269 ALA A C 1
ATOM 2183 O O . ALA A 1 269 ? 5.219 12.838 13.106 1.00 94.06 269 ALA A O 1
ATOM 2184 N N . VAL A 1 270 ? 7.326 12.449 12.399 1.00 92.25 270 VAL A N 1
ATOM 2185 C CA . VAL A 1 270 ? 7.917 12.313 13.740 1.00 92.25 270 VAL A CA 1
ATOM 2186 C C . VAL A 1 270 ? 7.837 13.642 14.492 1.00 92.25 270 VAL A C 1
ATOM 2188 O O . VAL A 1 270 ? 7.315 13.686 15.599 1.00 92.25 270 VAL A O 1
ATOM 2191 N N . GLN A 1 271 ? 8.246 14.746 13.859 1.00 90.81 271 GLN A N 1
ATOM 2192 C CA . GLN A 1 271 ? 8.184 16.074 14.478 1.00 90.81 271 GLN A CA 1
ATOM 2193 C C . GLN A 1 271 ? 6.750 16.471 14.838 1.00 90.81 271 GLN A C 1
ATOM 2195 O O . GLN A 1 271 ? 6.502 16.948 15.939 1.00 90.81 271 GLN A O 1
ATOM 2200 N N . ALA A 1 272 ? 5.788 16.254 13.939 1.00 84.38 272 ALA A N 1
ATOM 2201 C CA . ALA A 1 272 ? 4.385 16.553 14.216 1.00 84.38 272 ALA A CA 1
ATOM 2202 C C . ALA A 1 272 ? 3.806 15.705 15.365 1.00 84.38 272 ALA A C 1
ATOM 2204 O O . ALA A 1 272 ? 2.880 16.154 16.033 1.00 84.38 272 ALA A O 1
ATOM 2205 N N . GLY A 1 273 ? 4.344 14.506 15.613 1.00 72.00 273 GLY A N 1
ATOM 2206 C CA . GLY A 1 273 ? 3.965 13.672 16.756 1.00 72.00 273 GLY A CA 1
ATOM 2207 C C . GLY A 1 273 ? 4.447 14.206 18.113 1.00 72.00 273 GLY A C 1
ATOM 2208 O O . GLY A 1 273 ? 3.786 13.956 19.126 1.00 72.00 273 GLY A O 1
ATOM 2209 N N . ASP A 1 274 ? 5.548 14.965 18.121 1.00 64.88 274 ASP A N 1
ATOM 2210 C CA . ASP A 1 274 ? 6.202 15.495 19.327 1.00 64.88 274 ASP A CA 1
ATOM 2211 C C . ASP A 1 274 ? 5.611 16.832 19.822 1.00 64.88 274 ASP A C 1
ATOM 2213 O O . ASP A 1 274 ? 5.755 17.178 20.996 1.00 64.88 274 ASP A O 1
ATOM 2217 N N . TYR A 1 275 ? 4.951 17.601 18.948 1.00 53.12 275 TYR A N 1
ATOM 2218 C CA . TYR A 1 275 ? 4.390 18.923 19.258 1.00 53.12 275 TYR A CA 1
ATOM 2219 C C . TYR A 1 275 ? 2.875 18.871 19.539 1.00 53.12 275 TYR A C 1
ATOM 2221 O O . TYR A 1 275 ? 2.118 19.458 18.778 1.00 53.12 275 TYR A O 1
ATOM 2229 N N . GLU A 1 276 ? 2.433 18.187 20.607 1.00 48.59 276 GLU A N 1
ATOM 2230 C CA . GLU A 1 276 ? 1.099 18.312 21.266 1.00 48.59 276 GLU A CA 1
ATOM 2231 C C . GLU A 1 276 ? 0.974 17.384 22.491 1.00 48.59 276 GLU A C 1
ATOM 2233 O O . GLU A 1 276 ? 0.023 17.518 23.290 1.00 48.59 276 GLU A O 1
#

Foldseek 3Di:
DVPQLEAEAEDALFDPPKEKAKLDQFLQVLLCVQPHDRHHYHHHFPVDPQVVCSLQLHIYIYIHPCVVCVVCPPDPNVDPVSGDVVSVVVSVVSSVSSVVQCVVQRQPSTRQCSQLVVVVVLQVLLVVQPHFDPLLNVCSVPDDDGSQLSSLQSNQFKAWKFFADPVDTDDIDIDGLQLSVQSLVLVLLVQLLVDDLVVNLVSNVPATHWMATPPVRGTHDGDDCVVCSVVSVPDDVVVVSVVSVVVSVVSSVVVRVSSVVSSVSSVVSVVSSVPD

Radius of gyration: 21.15 Å; chains: 1; bounding box: 53×36×61 Å

Sequence (276 aa):
MEELVAVINLDLPVRRPLTVSASGPEYREAVRCLLGESLEYELDSPYFDSFSFSSMGIPALTLHGMWKYLEFYHTDKDDLDAVDWNAVAEAGEYAARIVRKVREKERGFFKYDAWRKELLSMLARAAEFSRPPSSLIDLVKSLEVDERTARVLRSKLIKVVARGGLLAPGIFFTVLAPQFLILDDLEAIERALNSDRETAIETLKELKPPKWIPGEEVLLPHLDLRPVERFVERAEWSVTKEYLAEVKRLAVQWLDRIYDELLREIEGAVQAGDYE

Secondary structure (DSSP, 8-state):
-TT---EEEE----SSSPEEEESSHHHHHHHHHHH-TTSEEEE--TTSTTHHHHTTT--EEEEE-GGGTTTTTTSTT-SGGG--HHHHHHHHHHHHHHHHHHHHHGGGGS-THHHHHHHHHHHHHHHTTSPPPHHHHHHHHT----HHHHHHHHHHHEEEEEEEETTEEEEEEEEESGGGGGHHHHHHHHHHHTS-HHHHHHHHHTPPPPEEETTTTEEPP----HHHHHHHHHS-HHHHHHHHHHHHHHHHHHHHHHHHHHHHHHHHHHHHHH--

pLDDT: mean 92.55, std 7.78, range [48.59, 98.62]